Protein AF-0000000070956463 (afdb_homodimer)

Solvent-accessible surface area (backbone atoms only — not comparable to full-atom values): 15868 Å² total; per-residue (Å²): 134,87,81,78,77,80,79,75,77,77,72,73,70,72,73,67,75,65,73,60,93,81,62,58,87,52,63,92,52,80,46,45,74,40,76,35,51,69,53,44,53,49,51,45,60,71,39,40,72,34,42,31,41,33,39,33,35,34,87,75,23,42,66,25,56,68,54,52,54,48,50,36,50,48,44,64,67,42,64,77,38,44,46,34,36,36,30,45,87,47,23,48,70,60,25,58,76,69,64,63,73,50,65,40,26,36,38,32,28,41,61,69,33,83,71,46,78,43,69,53,60,44,68,67,59,48,49,51,54,48,46,66,69,61,71,49,89,120,133,86,81,76,77,79,78,76,75,77,74,75,70,72,72,66,75,63,74,59,94,80,62,59,87,52,64,90,53,80,46,44,74,38,76,34,52,67,52,42,52,48,53,45,59,71,40,41,71,34,42,30,41,34,39,34,34,34,86,75,24,40,65,26,55,68,53,52,53,47,51,36,51,47,42,65,68,42,62,78,38,43,47,35,35,36,29,44,87,48,24,49,70,60,24,58,75,69,63,63,74,50,65,40,25,36,37,33,28,41,62,69,33,83,71,47,79,42,68,54,60,44,68,67,59,47,51,52,54,49,45,66,68,60,73,49,88,119

Radius of gyration: 24.98 Å; Cα contacts (8 Å, |Δi|>4): 407; chains: 2; bounding box: 87×66×44 Å

Structure (mmCIF, N/CA/C/O backbone):
data_AF-0000000070956463-model_v1
#
loop_
_entity.id
_entity.type
_entity.pdbx_description
1 polymer 'Thioredoxin domain-containing protein'
#
loop_
_atom_site.group_PDB
_atom_site.id
_atom_site.type_symbol
_atom_site.label_atom_id
_atom_site.label_alt_id
_atom_site.label_comp_id
_atom_site.label_asym_id
_atom_site.label_entity_id
_atom_site.label_seq_id
_atom_site.pdbx_PDB_ins_code
_atom_site.Cartn_x
_atom_site.Cartn_y
_atom_site.Cartn_z
_atom_site.occupancy
_atom_site.B_iso_or_equiv
_atom_site.auth_seq_id
_atom_site.auth_comp_id
_atom_site.auth_asym_id
_atom_site.auth_atom_id
_atom_site.pdbx_PDB_model_num
ATOM 1 N N . MET A 1 1 ? 60.719 38.781 -21.516 1 38.56 1 MET A N 1
ATOM 2 C CA . MET A 1 1 ? 60 37.562 -21.844 1 38.56 1 MET A CA 1
ATOM 3 C C . MET A 1 1 ? 58.844 37.312 -20.875 1 38.56 1 MET A C 1
ATOM 5 O O . MET A 1 1 ? 59.062 37.219 -19.672 1 38.56 1 MET A O 1
ATOM 9 N N . PRO A 1 2 ? 57.531 37.719 -21.219 1 43.97 2 PRO A N 1
ATOM 10 C CA . PRO A 1 2 ? 56.375 37.906 -20.312 1 43.97 2 PRO A CA 1
ATOM 11 C C . PRO A 1 2 ? 55.844 36.562 -19.766 1 43.97 2 PRO A C 1
ATOM 13 O O . PRO A 1 2 ? 55.844 35.562 -20.484 1 43.97 2 PRO A O 1
ATOM 16 N N . LYS A 1 3 ? 56 36.281 -18.453 1 42.91 3 LYS A N 1
ATOM 17 C CA . LYS A 1 3 ? 55.531 35.25 -17.547 1 42.91 3 LYS A CA 1
ATOM 18 C C . LYS A 1 3 ? 54.031 35.062 -17.641 1 42.91 3 LYS A C 1
ATOM 20 O O . LYS A 1 3 ? 53.281 35.938 -17.188 1 42.91 3 LYS A O 1
ATOM 25 N N . ARG A 1 4 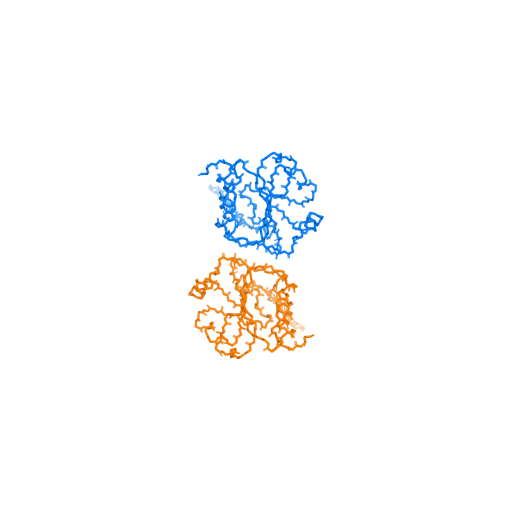? 53.469 34.531 -18.781 1 42.38 4 ARG A N 1
ATOM 26 C CA . ARG A 1 4 ? 52.031 34.312 -18.859 1 42.38 4 ARG A CA 1
ATOM 27 C C . ARG A 1 4 ? 51.594 33.281 -17.812 1 42.38 4 ARG A C 1
ATOM 29 O O . ARG A 1 4 ? 52.125 32.156 -17.781 1 42.38 4 ARG A O 1
ATOM 36 N N . SER A 1 5 ? 51.281 33.75 -16.594 1 40.06 5 SER A N 1
ATOM 37 C CA . SER A 1 5 ? 50.688 32.969 -15.5 1 40.06 5 SER A CA 1
ATOM 38 C C . SER A 1 5 ? 49.469 32.219 -15.953 1 40.06 5 SER A C 1
ATOM 40 O O . SER A 1 5 ? 48.562 32.781 -16.578 1 40.06 5 SER A O 1
ATOM 42 N N . ARG A 1 6 ? 49.562 30.906 -16.391 1 39.75 6 ARG A N 1
ATOM 43 C CA . ARG A 1 6 ? 48.531 29.938 -16.734 1 39.75 6 ARG A CA 1
ATOM 44 C C . ARG A 1 6 ? 47.5 29.812 -15.617 1 39.75 6 ARG A C 1
ATOM 46 O O . ARG A 1 6 ? 47.875 29.453 -14.492 1 39.75 6 ARG A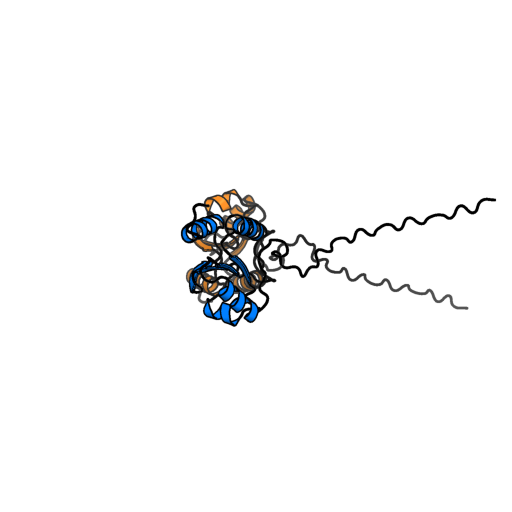 O 1
ATOM 53 N N . HIS A 1 7 ? 46.469 30.688 -15.625 1 35.34 7 HIS A N 1
ATOM 54 C CA . HIS A 1 7 ? 45.312 30.609 -14.727 1 35.34 7 HIS A CA 1
ATOM 55 C C . HIS A 1 7 ? 44.625 29.25 -14.844 1 35.34 7 HIS A C 1
ATOM 57 O O . HIS A 1 7 ? 44.25 28.812 -15.938 1 35.34 7 HIS A O 1
ATOM 63 N N . SER A 1 8 ? 45.062 28.219 -14.117 1 38.59 8 SER A N 1
ATOM 64 C CA . SER A 1 8 ? 44.406 26.938 -13.977 1 38.59 8 SER A CA 1
ATOM 65 C C . SER A 1 8 ? 42.938 27.094 -13.641 1 38.59 8 SER A C 1
ATOM 67 O O . SER A 1 8 ? 42.594 27.828 -12.703 1 38.59 8 SER A O 1
ATOM 69 N N . ARG A 1 9 ? 42.031 27.062 -14.602 1 35.75 9 ARG A N 1
ATOM 70 C CA . ARG A 1 9 ? 40.594 27.016 -14.445 1 35.75 9 ARG A CA 1
ATOM 71 C C . ARG A 1 9 ? 40.188 25.891 -13.5 1 35.75 9 ARG A C 1
ATOM 73 O O . ARG A 1 9 ? 40.5 24.719 -13.734 1 35.75 9 ARG A O 1
ATOM 80 N N . LYS A 1 10 ? 40 26.188 -12.227 1 36.56 10 LYS A N 1
ATOM 81 C CA . LYS A 1 10 ? 39.344 25.312 -11.266 1 36.56 10 LYS A CA 1
ATOM 82 C C . LYS A 1 10 ? 38 24.781 -11.82 1 36.56 10 LYS A C 1
ATOM 84 O O . LYS A 1 10 ? 37.125 25.562 -12.172 1 36.56 10 LYS A O 1
ATOM 89 N N . LYS A 1 11 ? 38 23.656 -12.508 1 32.34 11 LYS A N 1
ATOM 90 C CA . LYS A 1 11 ? 36.75 22.953 -12.828 1 32.34 11 LYS A CA 1
ATOM 91 C C . LYS A 1 11 ? 35.875 22.812 -11.594 1 32.34 11 LYS A C 1
ATOM 93 O O . LYS A 1 11 ? 36.312 22.25 -10.586 1 32.34 11 LYS A O 1
ATOM 98 N N . LYS A 1 12 ? 34.938 23.75 -11.375 1 35.31 12 LYS A N 1
ATOM 99 C CA . LYS A 1 12 ? 33.875 23.516 -10.406 1 35.31 12 LYS A CA 1
ATOM 100 C C . LYS A 1 12 ? 33.344 22.094 -10.508 1 35.31 12 LYS A C 1
ATOM 102 O O . LYS A 1 12 ? 32.906 21.672 -11.57 1 35.31 12 LYS A O 1
ATOM 107 N N . SER A 1 13 ? 33.938 21.219 -9.773 1 31.89 13 SER A N 1
ATOM 108 C CA . SER A 1 13 ? 33.312 19.906 -9.633 1 31.89 13 SER A CA 1
ATOM 109 C C . SER A 1 13 ? 31.812 20.031 -9.438 1 31.89 13 SER A C 1
ATOM 111 O O . SER A 1 13 ? 31.344 20.781 -8.594 1 31.89 13 SER A O 1
ATOM 113 N N . LYS A 1 14 ? 31.094 20 -10.484 1 33.97 14 LYS A N 1
ATOM 114 C CA . LYS A 1 14 ? 29.656 19.812 -10.297 1 33.97 14 LYS A CA 1
ATOM 115 C C . LYS A 1 14 ? 29.375 18.828 -9.156 1 33.97 14 LYS A C 1
ATOM 117 O O . LYS A 1 14 ? 29.797 17.672 -9.203 1 33.97 14 LYS A O 1
ATOM 122 N N . LYS A 1 15 ? 29.281 19.359 -7.836 1 35.09 15 LYS A N 1
ATOM 123 C CA . LYS A 1 15 ? 28.672 18.5 -6.824 1 35.09 15 LYS A CA 1
ATOM 124 C C . LYS A 1 15 ? 27.547 17.641 -7.426 1 35.09 15 LYS A C 1
ATOM 126 O O . LYS A 1 15 ? 26.547 18.172 -7.906 1 35.09 15 LYS A O 1
ATOM 131 N N . VAL A 1 16 ? 27.812 16.688 -8.133 1 33.09 16 VAL A N 1
ATOM 132 C CA . VAL A 1 16 ? 26.75 15.711 -8.328 1 33.09 16 VAL A CA 1
ATOM 133 C C . VAL A 1 16 ? 25.859 15.664 -7.086 1 33.09 16 VAL A C 1
ATOM 135 O O . VAL A 1 16 ? 26.344 15.477 -5.969 1 33.09 16 VAL A O 1
ATOM 138 N N . LYS A 1 17 ? 24.875 16.5 -7.051 1 34.69 17 LYS A N 1
ATOM 139 C CA . LYS A 1 17 ? 23.859 16.234 -6.027 1 34.69 17 LYS A CA 1
ATOM 140 C C . LYS A 1 17 ? 23.766 14.75 -5.719 1 34.69 17 LYS A C 1
ATOM 142 O O . LYS A 1 17 ? 23.312 13.969 -6.551 1 34.69 17 LYS A O 1
ATOM 147 N N . LEU A 1 18 ? 24.766 14.086 -5.324 1 33.5 18 LEU A N 1
ATOM 148 C CA . LEU A 1 18 ? 24.5 12.805 -4.684 1 33.5 18 LEU A CA 1
ATOM 149 C C . LEU A 1 18 ? 23.188 12.852 -3.914 1 33.5 18 LEU A C 1
ATOM 151 O O . LEU A 1 18 ? 23.031 13.641 -2.98 1 33.5 18 LEU A O 1
ATOM 155 N N . TRP A 1 19 ? 22.047 12.906 -4.586 1 38.22 19 TRP A N 1
ATOM 156 C CA . TRP A 1 19 ? 20.875 12.5 -3.832 1 38.22 19 TRP A CA 1
ATOM 157 C C . TRP A 1 19 ? 21.25 11.562 -2.691 1 38.22 19 TRP A C 1
ATOM 159 O O . TRP A 1 19 ? 21.812 10.492 -2.924 1 38.22 19 TRP A O 1
ATOM 169 N N . SER A 1 20 ? 21.891 11.859 -1.68 1 37.47 20 SER A N 1
ATOM 170 C CA . SER A 1 20 ? 22.25 11.047 -0.525 1 37.47 20 SER A CA 1
ATOM 171 C C . SER A 1 20 ? 21.234 9.93 -0.306 1 37.47 20 SER A C 1
ATOM 173 O O . SER A 1 20 ? 20.031 10.125 -0.49 1 37.47 20 SER A O 1
ATOM 175 N N . ASP A 1 21 ? 21.391 8.68 -0.664 1 47.09 21 ASP A N 1
ATOM 176 C CA . ASP A 1 21 ? 20.719 7.418 -0.356 1 47.09 21 ASP A CA 1
ATOM 177 C C . ASP A 1 21 ? 19.703 7.598 0.76 1 47.09 21 ASP A C 1
ATOM 179 O O . ASP A 1 21 ? 18.734 6.844 0.847 1 47.09 21 ASP A O 1
ATOM 183 N N . ASN A 1 22 ? 19.906 8.594 1.805 1 54.88 22 ASN A N 1
ATOM 184 C CA . ASN A 1 22 ? 19.297 8.82 3.111 1 54.88 22 ASN A CA 1
ATOM 185 C C . ASN A 1 22 ? 18.062 9.711 3.01 1 54.88 22 ASN A C 1
ATOM 187 O O . ASN A 1 22 ? 17.5 10.109 4.027 1 54.88 22 ASN A O 1
ATOM 191 N N . GLU A 1 23 ? 17.75 10.172 1.893 1 71.75 23 GLU A N 1
ATOM 192 C CA . GLU A 1 23 ? 16.75 11.234 2.004 1 71.75 23 GLU A CA 1
ATOM 193 C C . GLU A 1 23 ? 15.336 10.68 1.91 1 71.75 23 GLU A C 1
ATOM 195 O O . GLU A 1 23 ? 15.086 9.727 1.177 1 71.75 23 GLU A O 1
ATOM 200 N N . ASP A 1 24 ? 14.562 11.07 2.779 1 84.69 24 ASP A N 1
ATOM 201 C CA . ASP A 1 24 ? 13.133 10.797 2.771 1 84.69 24 ASP A CA 1
ATOM 202 C C . ASP A 1 24 ? 12.469 11.391 1.53 1 84.69 24 ASP A C 1
ATOM 204 O O . ASP A 1 24 ? 12.742 12.531 1.154 1 84.69 24 ASP A O 1
ATOM 208 N N . PRO A 1 25 ? 11.75 10.602 0.761 1 86.5 25 PRO A N 1
ATOM 209 C CA . PRO A 1 25 ? 11.117 11.078 -0.468 1 86.5 25 PRO A CA 1
ATOM 210 C C . PRO A 1 25 ? 10.258 12.328 -0.244 1 86.5 25 PRO A C 1
ATOM 212 O O . PRO A 1 25 ? 9.93 13.031 -1.198 1 86.5 25 PRO A O 1
ATOM 215 N N . PHE A 1 26 ? 9.922 12.57 0.904 1 92.56 26 PHE A N 1
ATOM 216 C CA . PHE A 1 26 ? 9.047 13.703 1.195 1 92.56 26 PHE A CA 1
ATOM 217 C C . PHE A 1 26 ? 9.859 14.961 1.482 1 92.56 26 PHE A C 1
ATOM 219 O O . PHE A 1 26 ? 9.305 16.047 1.634 1 92.56 26 PHE A O 1
ATOM 226 N N . GLU A 1 27 ? 11.094 14.734 1.54 1 88.94 27 GLU A N 1
ATOM 227 C CA . GLU A 1 27 ? 11.93 15.906 1.761 1 88.94 27 GLU A CA 1
ATOM 228 C C . GLU A 1 27 ? 11.781 16.922 0.624 1 88.94 27 GLU A C 1
ATOM 230 O O . GLU A 1 27 ? 11.805 16.547 -0.551 1 88.94 27 GLU A O 1
ATOM 235 N N . GLY A 1 28 ? 11.648 18.109 0.931 1 87.12 28 GLY A N 1
ATOM 236 C CA . GLY A 1 28 ? 11.539 19.156 -0.074 1 87.12 28 GLY A CA 1
ATOM 237 C C . GLY A 1 28 ? 10.125 19.344 -0.583 1 87.12 28 GLY A C 1
ATOM 238 O O . GLY A 1 28 ? 9.898 20.156 -1.492 1 87.12 28 GLY A O 1
ATOM 239 N N . THR A 1 29 ? 9.148 18.625 -0.133 1 89.12 29 THR A N 1
ATOM 240 C CA . THR A 1 29 ? 7.781 18.703 -0.629 1 89.12 29 THR A CA 1
ATOM 241 C C . THR A 1 29 ? 6.965 19.703 0.175 1 89.12 29 THR A C 1
ATOM 243 O O . THR A 1 29 ? 5.859 20.078 -0.219 1 89.12 29 THR A O 1
ATOM 246 N N . GLY A 1 30 ? 7.418 20.219 1.264 1 89.94 30 GLY A N 1
ATOM 247 C CA . GLY A 1 30 ? 6.656 21.078 2.16 1 89.94 30 GLY A CA 1
ATOM 248 C C . GLY A 1 30 ? 5.898 20.297 3.225 1 89.94 30 GLY A C 1
ATOM 249 O O . GLY A 1 30 ? 5.336 20.891 4.145 1 89.94 30 GLY A O 1
ATOM 250 N N . VAL A 1 31 ? 5.898 19.047 3.084 1 95.31 31 VAL A N 1
ATOM 251 C CA . VAL A 1 31 ? 5.285 18.172 4.078 1 95.31 31 VAL A CA 1
ATOM 252 C C . VAL A 1 31 ? 6.23 18 5.266 1 95.31 31 VAL A C 1
ATOM 254 O O . VAL A 1 31 ? 7.422 17.75 5.086 1 95.31 31 VAL A O 1
ATOM 257 N N . VAL A 1 32 ? 5.703 18.188 6.426 1 95.69 32 VAL A N 1
ATOM 258 C CA . VAL A 1 32 ? 6.527 18.078 7.621 1 95.69 32 VAL A CA 1
ATOM 259 C C . VAL A 1 32 ? 6.855 16.609 7.883 1 95.69 32 VAL A C 1
ATOM 261 O O . VAL A 1 32 ? 5.957 15.766 7.926 1 95.69 32 VAL A O 1
ATOM 264 N N . ILE A 1 33 ? 8.125 16.328 8.039 1 95.38 33 ILE A N 1
ATOM 265 C CA . ILE A 1 33 ? 8.555 14.953 8.305 1 95.38 33 ILE A CA 1
ATOM 266 C C . ILE A 1 33 ? 8.797 14.773 9.797 1 95.38 33 ILE A C 1
ATOM 268 O O . ILE A 1 33 ? 9.688 15.406 10.375 1 95.38 33 ILE A O 1
ATOM 272 N N . VAL A 1 34 ? 7.973 13.922 10.383 1 96.12 34 VAL A N 1
ATOM 273 C CA . VAL A 1 34 ? 8.078 13.609 11.805 1 96.12 34 VAL A CA 1
ATOM 274 C C . VAL A 1 34 ? 9.102 12.492 12.008 1 96.12 34 VAL A C 1
ATOM 276 O O . VAL A 1 34 ? 9.07 11.469 11.32 1 96.12 34 VAL A O 1
ATOM 279 N N . ARG A 1 35 ? 9.906 12.672 13.008 1 90.38 35 ARG A N 1
ATOM 280 C CA . ARG A 1 35 ? 11.039 11.758 13.148 1 90.38 35 ARG A CA 1
ATOM 281 C C . ARG A 1 35 ? 10.938 10.953 14.438 1 90.38 35 ARG A C 1
ATOM 283 O O . ARG A 1 35 ? 11.711 10.016 14.656 1 90.38 35 ARG A O 1
ATOM 290 N N . ASN A 1 36 ? 10.094 11.336 15.352 1 95.12 36 ASN A N 1
ATOM 291 C CA . ASN A 1 36 ? 9.875 10.609 16.594 1 95.12 36 ASN A CA 1
ATOM 292 C C . ASN A 1 36 ? 8.5 10.898 17.188 1 95.12 36 ASN A C 1
ATOM 294 O O . ASN A 1 36 ? 7.777 11.766 16.688 1 95.12 36 ASN A O 1
ATOM 298 N N . GLU A 1 37 ? 8.211 10.258 18.234 1 96.81 37 GLU A N 1
ATOM 299 C CA . GLU A 1 37 ? 6.883 10.328 18.828 1 96.81 37 GLU A CA 1
ATOM 300 C C . GLU A 1 37 ? 6.637 11.695 19.469 1 96.81 37 GLU A C 1
ATOM 302 O O . GLU A 1 37 ? 5.516 12.203 19.453 1 96.81 37 GLU A O 1
ATOM 307 N N . LYS A 1 38 ? 7.645 12.211 20.062 1 97 38 LYS A N 1
ATOM 308 C CA . LYS A 1 38 ? 7.504 13.531 20.672 1 97 38 LYS A CA 1
ATOM 309 C C . LYS A 1 38 ? 7.113 14.578 19.625 1 97 38 LYS A C 1
ATOM 311 O O . LYS A 1 38 ? 6.215 15.391 19.875 1 97 38 LYS A O 1
ATOM 316 N N . GLN A 1 39 ? 7.789 14.547 18.531 1 97.56 39 GLN A N 1
ATOM 317 C CA . GLN A 1 39 ? 7.465 15.453 17.438 1 97.56 39 GLN A CA 1
ATOM 318 C C . GLN A 1 39 ? 6.047 15.211 16.922 1 97.56 39 GLN A C 1
ATOM 320 O O . GLN A 1 39 ? 5.336 16.156 16.578 1 97.56 39 GLN A O 1
ATOM 325 N N . PHE A 1 40 ? 5.668 13.992 16.906 1 97.75 40 PHE A N 1
ATOM 326 C CA . PHE A 1 40 ? 4.324 13.641 16.453 1 97.75 40 PHE A CA 1
ATOM 327 C C . PHE A 1 40 ? 3.27 14.289 17.359 1 97.75 40 PHE A C 1
ATOM 329 O O . PHE A 1 40 ? 2.334 14.922 16.859 1 97.75 40 PHE A O 1
ATOM 336 N N . ALA A 1 41 ? 3.473 14.102 18.609 1 96.75 41 ALA A N 1
ATOM 337 C CA . ALA A 1 41 ? 2.547 14.672 19.578 1 96.75 41 ALA A CA 1
ATOM 338 C C . ALA A 1 41 ? 2.479 16.188 19.438 1 96.75 41 ALA A C 1
ATOM 340 O O . ALA A 1 41 ? 1.398 16.781 19.531 1 96.75 41 ALA A O 1
ATOM 341 N N . LYS A 1 42 ? 3.561 16.75 19.234 1 97.38 42 LYS A N 1
ATOM 342 C CA . LYS A 1 42 ? 3.619 18.203 19.047 1 97.38 42 LYS A CA 1
ATOM 343 C C . LYS A 1 42 ? 2.811 18.641 17.828 1 97.38 42 LYS A C 1
ATOM 345 O O . LYS A 1 42 ? 2.068 19.625 17.891 1 97.38 42 LYS A O 1
ATOM 350 N N . GLU A 1 43 ? 2.998 17.859 16.703 1 96.94 43 GLU A N 1
ATOM 351 C CA . GLU A 1 43 ? 2.277 18.203 15.484 1 96.94 43 GLU A CA 1
ATOM 352 C C . GLU A 1 43 ? 0.77 18.062 15.68 1 96.94 43 GLU A C 1
ATOM 354 O O . GLU A 1 43 ? 0.001 18.875 15.156 1 96.94 43 GLU A O 1
ATOM 359 N N . ILE A 1 44 ? 0.343 17.078 16.375 1 96.56 44 ILE A N 1
ATOM 360 C CA . ILE A 1 44 ? -1.076 16.906 16.672 1 96.56 44 ILE A CA 1
ATOM 361 C C . ILE A 1 44 ? -1.593 18.094 17.469 1 96.56 44 ILE A C 1
ATOM 363 O O . ILE A 1 44 ? -2.646 18.656 17.156 1 96.56 44 ILE A O 1
ATOM 367 N N . PHE A 1 45 ? -0.86 18.469 18.469 1 96.31 45 PHE A N 1
ATOM 368 C CA . PHE A 1 45 ? -1.237 19.578 19.328 1 96.31 45 PHE A CA 1
ATOM 369 C C . PHE A 1 45 ? -1.302 20.875 18.547 1 96.31 45 PHE A C 1
ATOM 371 O O . PHE A 1 45 ? -2.264 21.641 18.672 1 96.31 45 PHE A O 1
ATOM 378 N N . GLU A 1 46 ? -0.307 21.094 17.703 1 96 46 GLU A N 1
ATOM 379 C CA . GLU A 1 46 ? -0.204 22.344 16.953 1 96 46 GLU A CA 1
ATOM 380 C C . GLU A 1 46 ? -1.3 22.438 15.891 1 96 46 GLU A C 1
ATOM 382 O O . GLU A 1 46 ? -1.68 23.531 15.484 1 96 46 GLU A O 1
ATOM 387 N N . ALA A 1 47 ? -1.798 21.297 15.492 1 94.75 47 ALA A N 1
ATOM 388 C CA . ALA A 1 47 ? -2.871 21.297 14.5 1 94.75 47 ALA A CA 1
ATOM 389 C C . ALA A 1 47 ? -4.156 21.875 15.078 1 94.75 47 ALA A C 1
ATOM 391 O O . ALA A 1 47 ? -4.98 22.422 14.352 1 94.75 47 ALA A O 1
ATOM 392 N N . GLY A 1 48 ? -4.375 21.734 16.406 1 93.56 48 GLY A N 1
ATOM 393 C CA . GLY A 1 48 ? -5.566 22.297 17.031 1 93.56 48 GLY A CA 1
ATOM 394 C C . GLY A 1 48 ? -6.855 21.766 16.438 1 93.56 48 GLY A C 1
ATOM 395 O O . GLY A 1 48 ? -7.094 20.562 16.422 1 93.56 48 GLY A O 1
ATOM 396 N N . GLU A 1 49 ? -7.617 22.75 15.789 1 93.06 49 GLU A N 1
ATOM 397 C CA . GLU A 1 49 ? -8.906 22.391 15.219 1 93.06 49 GLU A CA 1
ATOM 398 C C . GLU A 1 49 ? -8.789 22.078 13.727 1 93.06 49 GLU A C 1
ATOM 400 O O . GLU A 1 49 ? -9.734 21.594 13.109 1 93.06 49 GLU A O 1
ATOM 405 N N . LYS A 1 50 ? -7.652 22.297 13.195 1 94.06 50 LYS A N 1
ATOM 406 C CA . LYS A 1 50 ? -7.441 22.125 11.766 1 94.06 50 LYS A CA 1
ATOM 407 C C . LYS A 1 50 ? -7.395 20.641 11.391 1 94.06 50 LYS A C 1
ATOM 409 O O . LYS A 1 50 ? -7.062 19.797 12.227 1 94.06 50 LYS A O 1
ATOM 414 N N . LEU A 1 51 ? -7.73 20.406 10.164 1 96.62 51 LEU A N 1
ATOM 415 C CA . LEU A 1 51 ? -7.562 19.062 9.617 1 96.62 51 LEU A CA 1
ATOM 416 C C . LEU A 1 51 ? -6.082 18.703 9.492 1 96.62 51 LEU A C 1
ATOM 418 O O . LEU A 1 51 ? -5.289 19.5 8.992 1 96.62 51 LEU A O 1
ATOM 422 N N . LEU A 1 52 ? -5.738 17.625 10.055 1 97.44 52 LEU A N 1
ATOM 423 C CA . LEU A 1 52 ? -4.375 17.109 9.961 1 97.44 52 LEU A CA 1
ATOM 424 C C . LEU A 1 52 ? -4.348 15.789 9.211 1 97.44 52 LEU A C 1
ATOM 426 O O . LEU A 1 52 ? -5.051 14.836 9.578 1 97.44 52 LEU A O 1
ATOM 430 N N . VAL A 1 53 ? -3.6 15.766 8.133 1 98 53 VAL A N 1
ATOM 431 C CA . VAL A 1 53 ? -3.457 14.562 7.316 1 98 53 VAL A CA 1
ATOM 432 C C . VAL A 1 53 ? -2.064 13.969 7.512 1 98 53 VAL A C 1
ATOM 434 O O . VAL A 1 53 ? -1.059 14.602 7.188 1 98 53 VAL A O 1
ATOM 437 N N . VAL A 1 54 ? -2.055 12.75 8 1 98.12 54 VAL A N 1
ATOM 438 C CA . VAL A 1 54 ? -0.797 12.07 8.289 1 98.12 54 VAL A CA 1
ATOM 439 C C . VAL A 1 54 ? -0.626 10.883 7.348 1 98.12 54 VAL A C 1
ATOM 441 O O . VAL A 1 54 ? -1.525 10.047 7.223 1 98.12 54 VAL A O 1
ATOM 444 N N . VAL A 1 55 ? 0.522 10.844 6.723 1 97 55 VAL A N 1
ATOM 445 C CA . VAL A 1 55 ? 0.861 9.648 5.961 1 97 55 VAL A CA 1
ATOM 446 C C . VAL A 1 55 ? 1.927 8.852 6.707 1 97 55 VAL A C 1
ATOM 448 O O . VAL A 1 55 ? 2.996 9.375 7.027 1 97 55 VAL A O 1
ATOM 451 N N . PHE A 1 56 ? 1.578 7.641 7.066 1 95.56 56 PHE A N 1
ATOM 452 C CA . PHE A 1 56 ? 2.547 6.703 7.621 1 95.56 56 PHE A CA 1
ATOM 453 C C . PHE A 1 56 ? 3.248 5.926 6.516 1 95.56 56 PHE A C 1
ATOM 455 O O . PHE A 1 56 ? 2.604 5.203 5.754 1 95.56 56 PHE A O 1
ATOM 462 N N . SER A 1 57 ? 4.508 6.094 6.461 1 92 57 SER A N 1
ATOM 463 C CA . SER A 1 57 ? 5.336 5.441 5.457 1 92 57 SER A CA 1
ATOM 464 C C . SER A 1 57 ? 6.719 5.113 6.012 1 92 57 SER A C 1
ATOM 466 O O . SER A 1 57 ? 7.328 5.93 6.703 1 92 57 SER A O 1
ATOM 468 N N . ALA A 1 58 ? 7.117 3.91 5.691 1 84.56 58 ALA A N 1
ATOM 469 C CA . ALA A 1 58 ? 8.414 3.473 6.188 1 84.56 58 ALA A CA 1
ATOM 470 C C . ALA A 1 58 ? 9.531 3.836 5.207 1 84.56 58 ALA A C 1
ATOM 472 O O . ALA A 1 58 ? 9.305 3.891 3.994 1 84.56 58 ALA A O 1
ATOM 473 N N . LYS A 1 59 ? 10.641 3.99 5.777 1 77.62 59 LYS A N 1
ATOM 474 C CA . LYS A 1 59 ? 11.805 4.309 4.953 1 77.62 59 LYS A CA 1
ATOM 475 C C . LYS A 1 59 ? 12.133 3.164 3.998 1 77.62 59 LYS A C 1
ATOM 477 O O . LYS A 1 59 ? 12.477 3.396 2.84 1 77.62 59 LYS A O 1
ATOM 482 N N . TRP A 1 60 ? 12.07 1.951 4.461 1 70.81 60 TRP A N 1
ATOM 483 C CA . TRP A 1 60 ? 12.461 0.787 3.672 1 70.81 60 TRP A CA 1
ATOM 484 C C . TRP A 1 60 ? 11.281 0.248 2.873 1 70.81 60 TRP A C 1
ATOM 486 O O . TRP A 1 60 ? 11.367 -0.826 2.273 1 70.81 60 TRP A O 1
ATOM 496 N N . GLY A 1 61 ? 10.203 0.872 2.91 1 75.75 61 GLY A N 1
ATOM 497 C CA . GLY A 1 61 ? 9.016 0.626 2.102 1 75.75 61 GLY A CA 1
ATOM 498 C C . GLY A 1 61 ? 8.297 1.898 1.702 1 75.75 61 GLY A C 1
ATOM 499 O O . GLY A 1 61 ? 7.215 2.191 2.219 1 75.75 61 GLY A O 1
ATOM 500 N N . PRO A 1 62 ? 8.953 2.68 1.102 1 76.56 62 PRO A N 1
ATOM 501 C CA . PRO A 1 62 ? 8.391 3.99 0.765 1 76.56 62 PRO A CA 1
ATOM 502 C C . PRO A 1 62 ? 7.254 3.902 -0.246 1 76.56 62 PRO A C 1
ATOM 504 O O . PRO A 1 62 ? 7.16 2.924 -0.992 1 76.56 62 PRO A O 1
ATOM 507 N N . PRO A 1 63 ? 6.387 4.914 -0.08 1 83.12 63 PRO A N 1
ATOM 508 C CA . PRO A 1 63 ? 5.336 4.941 -1.101 1 83.12 63 PRO A CA 1
ATOM 509 C C . PRO A 1 63 ? 5.875 5.258 -2.494 1 83.12 63 PRO A C 1
ATOM 511 O O . PRO A 1 63 ? 6.992 5.762 -2.627 1 83.12 63 PRO A O 1
ATOM 514 N N . SER A 1 64 ? 5.125 4.953 -3.459 1 83 64 SER A N 1
ATOM 515 C CA . SER A 1 64 ? 5.523 5.246 -4.832 1 83 64 SER A CA 1
ATOM 516 C C . SER A 1 64 ? 5.723 6.742 -5.043 1 83 64 SER A C 1
ATOM 518 O O . SER A 1 64 ? 5.148 7.559 -4.32 1 83 64 SER A O 1
ATOM 520 N N . SER A 1 65 ? 6.441 7.105 -5.98 1 83.12 65 SER A N 1
ATOM 521 C CA . SER A 1 65 ? 6.695 8.508 -6.316 1 83.12 65 SER A CA 1
ATOM 522 C C . SER A 1 65 ? 5.402 9.227 -6.68 1 83.12 65 SER A C 1
ATOM 524 O O . SER A 1 65 ? 5.258 10.422 -6.41 1 83.12 65 SER A O 1
ATOM 526 N N . LYS A 1 66 ? 4.5 8.484 -7.277 1 84.31 66 LYS A N 1
ATOM 527 C CA . LYS A 1 66 ? 3.211 9.07 -7.637 1 84.31 66 LYS A CA 1
ATOM 528 C C . LYS A 1 66 ? 2.441 9.508 -6.391 1 84.31 66 LYS A C 1
ATOM 530 O O . LYS A 1 66 ? 1.812 10.57 -6.387 1 84.31 66 LYS A O 1
ATOM 535 N N . VAL A 1 67 ? 2.543 8.742 -5.43 1 89 67 VAL A N 1
ATOM 536 C CA . VAL A 1 67 ? 1.849 9.039 -4.18 1 89 67 VAL A CA 1
ATOM 537 C C . VAL A 1 67 ? 2.477 10.258 -3.52 1 89 67 VAL A C 1
ATOM 539 O O . VAL A 1 67 ? 1.769 11.164 -3.066 1 89 67 VAL A O 1
ATOM 542 N N . VAL A 1 68 ? 3.771 10.289 -3.516 1 90.94 68 VAL A N 1
ATOM 543 C CA . VAL A 1 68 ? 4.496 11.406 -2.916 1 90.94 68 VAL A CA 1
ATOM 544 C C . VAL A 1 68 ? 4.145 12.695 -3.645 1 90.94 68 VAL A C 1
ATOM 546 O O . VAL A 1 68 ? 3.842 13.711 -3.012 1 90.94 68 VAL A O 1
ATOM 549 N N . ALA A 1 69 ? 4.195 12.68 -4.898 1 92.25 69 ALA A N 1
ATOM 550 C CA . ALA A 1 69 ? 3.896 13.852 -5.711 1 92.25 69 ALA A CA 1
ATOM 551 C C . ALA A 1 69 ? 2.467 14.336 -5.477 1 92.25 69 ALA A C 1
ATOM 553 O O . ALA A 1 69 ? 2.227 15.539 -5.328 1 92.25 69 ALA A O 1
ATOM 554 N N . ARG A 1 70 ? 1.625 13.398 -5.453 1 93.44 70 ARG A N 1
ATOM 555 C CA . ARG A 1 70 ? 0.229 13.773 -5.258 1 93.44 70 ARG A CA 1
ATOM 556 C C . ARG A 1 70 ? 0.001 14.328 -3.854 1 93.44 70 ARG A C 1
ATOM 558 O O . ARG A 1 70 ? -0.79 15.25 -3.666 1 93.44 70 ARG A O 1
ATOM 565 N N . PHE A 1 71 ? 0.626 13.766 -2.914 1 95.62 71 PHE A N 1
ATOM 566 C CA . PHE A 1 71 ? 0.508 14.25 -1.544 1 95.62 71 PHE A CA 1
ATOM 567 C C . PHE A 1 71 ? 0.993 15.688 -1.438 1 95.62 71 PHE A C 1
ATOM 569 O O . PHE A 1 71 ? 0.389 16.5 -0.736 1 95.62 71 PHE A O 1
ATOM 576 N N . LYS A 1 72 ? 2.049 15.938 -2.154 1 95.69 72 LYS A N 1
ATOM 577 C CA . LYS A 1 72 ? 2.539 17.312 -2.232 1 95.69 72 LYS A CA 1
ATOM 578 C C . LYS A 1 72 ? 1.481 18.234 -2.824 1 95.69 72 LYS A C 1
ATOM 580 O O . LYS A 1 72 ? 1.198 19.297 -2.266 1 95.69 72 LYS A O 1
ATOM 585 N N . VAL A 1 73 ? 0.902 17.844 -3.844 1 96.38 73 VAL A N 1
ATOM 586 C CA . VAL A 1 73 ? -0.111 18.641 -4.523 1 96.38 73 VAL A CA 1
ATOM 587 C C . VAL A 1 73 ? -1.299 18.875 -3.59 1 96.38 73 VAL A C 1
ATOM 589 O O . VAL A 1 73 ? -1.803 20 -3.482 1 96.38 73 VAL A O 1
ATOM 592 N N . LEU A 1 74 ? -1.72 17.844 -2.91 1 96.38 74 LEU A N 1
ATOM 593 C CA . LEU A 1 74 ? -2.846 17.953 -1.989 1 96.38 74 LEU A CA 1
ATOM 594 C C . LEU A 1 74 ? -2.527 18.938 -0.857 1 96.38 74 LEU A C 1
ATOM 596 O O . LEU A 1 74 ? -3.387 19.719 -0.446 1 96.38 74 LEU A O 1
ATOM 600 N N . SER A 1 75 ? -1.33 18.875 -0.375 1 96.12 75 SER A N 1
ATOM 601 C CA . SER A 1 75 ? -0.928 19.75 0.71 1 96.12 75 SER A CA 1
ATOM 602 C C . SER A 1 75 ? -0.985 21.219 0.277 1 96.12 75 SER A C 1
ATOM 604 O O . SER A 1 75 ? -1.24 22.109 1.095 1 96.12 75 SER A O 1
ATOM 606 N N . GLN A 1 76 ? -0.74 21.484 -0.96 1 95.12 76 GLN A N 1
ATOM 607 C CA . GLN A 1 76 ? -0.785 22.828 -1.495 1 95.12 76 GLN A CA 1
ATOM 608 C C . GLN A 1 76 ? -2.221 23.266 -1.776 1 95.12 76 GLN A C 1
ATOM 610 O O . GLN A 1 76 ? -2.574 24.438 -1.58 1 95.12 76 GLN A O 1
ATOM 615 N N . MET A 1 77 ? -2.986 22.328 -2.205 1 94.25 77 MET A N 1
ATOM 616 C CA . MET A 1 77 ? -4.383 22.609 -2.527 1 94.25 77 MET A CA 1
ATOM 617 C C . MET A 1 77 ? -5.184 22.891 -1.263 1 94.25 77 MET A C 1
ATOM 619 O O . MET A 1 77 ? -6.047 23.781 -1.26 1 94.25 77 MET A O 1
ATOM 623 N N . PHE A 1 78 ? -4.898 22.078 -0.241 1 95.56 78 PHE A N 1
ATOM 624 C CA . PHE A 1 78 ? -5.59 22.234 1.033 1 95.56 78 PHE A CA 1
ATOM 625 C C . PHE A 1 78 ? -4.688 22.906 2.059 1 95.56 78 PHE A C 1
ATOM 627 O O . PHE A 1 78 ? -4.355 22.312 3.088 1 95.56 78 PHE A O 1
ATOM 634 N N . HIS A 1 79 ? -4.465 24.172 1.879 1 91.94 79 HIS A N 1
ATOM 635 C CA . HIS A 1 79 ? -3.41 24.906 2.576 1 91.94 79 HIS A CA 1
ATOM 636 C C . HIS A 1 79 ? -3.777 25.141 4.035 1 91.94 79 HIS A C 1
ATOM 638 O O . HIS A 1 79 ? -2.902 25.406 4.863 1 91.94 79 HIS A O 1
ATOM 644 N N . LYS A 1 80 ? -5.004 25.031 4.367 1 93.06 80 LYS A N 1
ATOM 645 C CA . LYS A 1 80 ? -5.414 25.234 5.754 1 93.06 80 LYS A CA 1
ATOM 646 C C . LYS A 1 80 ? -5.266 23.953 6.57 1 93.06 80 LYS A C 1
ATOM 648 O O . LYS A 1 80 ? -5.297 23.984 7.801 1 93.06 80 LYS A O 1
ATOM 653 N N . ALA A 1 81 ? -5.168 22.922 5.867 1 95.44 81 ALA A N 1
ATOM 654 C CA . ALA A 1 81 ? -4.914 21.656 6.535 1 95.44 81 ALA A CA 1
ATOM 655 C C . ALA A 1 81 ? -3.416 21.422 6.73 1 95.44 81 ALA A C 1
ATOM 657 O O . ALA A 1 81 ? -2.594 22.062 6.07 1 95.44 81 ALA A O 1
ATOM 658 N N . ARG A 1 82 ? -3.096 20.641 7.625 1 96.25 82 ARG A N 1
ATOM 659 C CA . ARG A 1 82 ? -1.701 20.281 7.863 1 96.25 82 ARG A CA 1
ATOM 660 C C . ARG A 1 82 ? -1.398 18.875 7.352 1 96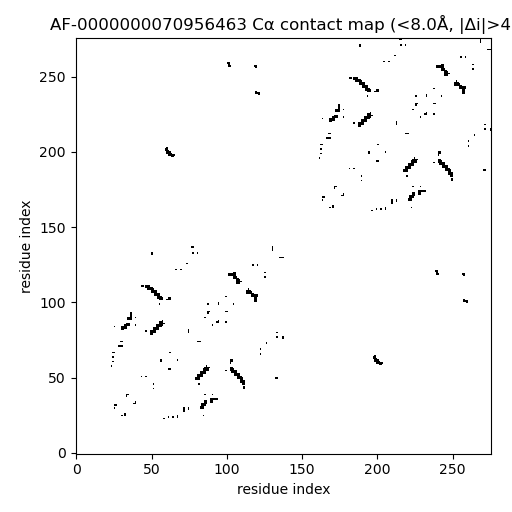.25 82 ARG A C 1
ATOM 662 O O . ARG A 1 82 ? -2.201 17.953 7.535 1 96.25 82 ARG A O 1
ATOM 669 N N . PHE A 1 83 ? -0.274 18.812 6.691 1 97.75 83 PHE A N 1
ATOM 670 C CA . PHE A 1 83 ? 0.175 17.531 6.133 1 97.75 83 PHE A CA 1
ATOM 671 C C . PHE A 1 83 ? 1.514 17.125 6.734 1 97.75 83 PHE A C 1
ATOM 673 O O . PHE A 1 83 ? 2.48 17.891 6.691 1 97.75 83 PHE A O 1
ATOM 680 N N . ILE A 1 84 ? 1.553 15.883 7.273 1 97.94 84 ILE A N 1
ATOM 681 C CA . ILE A 1 84 ? 2.811 15.43 7.859 1 97.94 84 ILE A CA 1
ATOM 682 C C . ILE A 1 84 ? 3.076 13.977 7.457 1 97.94 84 ILE A C 1
ATOM 684 O O . ILE A 1 84 ? 2.15 13.258 7.086 1 97.94 84 ILE A O 1
ATOM 688 N N . LYS A 1 85 ? 4.297 13.633 7.461 1 97 85 LYS A N 1
ATOM 689 C CA . LYS A 1 85 ? 4.758 12.266 7.227 1 97 85 LYS A CA 1
ATOM 690 C C . LYS A 1 85 ? 5.402 11.68 8.477 1 97 85 LYS A C 1
ATOM 692 O O . LYS A 1 85 ? 6.227 12.336 9.125 1 97 85 LYS A O 1
ATOM 697 N N . ALA A 1 86 ? 4.996 10.461 8.828 1 96.81 86 ALA A N 1
ATOM 698 C CA . ALA A 1 86 ? 5.586 9.766 9.969 1 96.81 86 ALA A CA 1
ATOM 699 C C . ALA A 1 86 ? 6.047 8.367 9.586 1 96.81 86 ALA A C 1
ATOM 701 O O . ALA A 1 86 ? 5.445 7.719 8.727 1 96.81 86 ALA A O 1
ATOM 702 N N . ASP A 1 87 ? 7.117 7.922 10.195 1 94 87 ASP A N 1
ATOM 703 C CA . ASP A 1 87 ? 7.617 6.555 10.094 1 94 87 ASP A CA 1
ATOM 704 C C . ASP A 1 87 ? 7.121 5.695 11.258 1 94 87 ASP A C 1
ATOM 706 O O . ASP A 1 87 ? 7.426 5.98 12.414 1 94 87 ASP A O 1
ATOM 710 N N . PRO A 1 88 ? 6.375 4.641 10.852 1 93.44 88 PRO A N 1
ATOM 711 C CA . PRO A 1 88 ? 5.832 3.814 11.938 1 93.44 88 PRO A CA 1
ATOM 712 C C . PRO A 1 88 ? 6.922 3.205 12.812 1 93.44 88 PRO A C 1
ATOM 714 O O . PRO A 1 88 ? 6.695 2.959 14 1 93.44 88 PRO A O 1
ATOM 717 N N . ASP A 1 89 ? 8.102 2.977 12.312 1 90.81 89 ASP A N 1
ATOM 718 C CA . ASP A 1 89 ? 9.211 2.406 13.07 1 90.81 89 ASP A CA 1
ATOM 719 C C . ASP A 1 89 ? 9.75 3.41 14.086 1 90.81 89 ASP A C 1
ATOM 721 O O . ASP A 1 89 ? 10.344 3.023 15.094 1 90.81 89 ASP A O 1
ATOM 725 N N . LYS A 1 90 ? 9.594 4.684 13.805 1 94.19 90 LYS A N 1
ATOM 726 C CA . LYS A 1 90 ? 10.07 5.746 14.68 1 94.19 90 LYS A CA 1
ATOM 727 C C . LYS A 1 90 ? 8.969 6.23 15.609 1 94.19 90 LYS A C 1
ATOM 729 O O . LYS A 1 90 ? 9.227 6.988 16.547 1 94.19 90 LYS A O 1
ATOM 734 N N . CYS A 1 91 ? 7.746 5.879 15.281 1 96.12 91 CYS A N 1
ATOM 735 C CA . CYS A 1 91 ? 6.578 6.207 16.094 1 96.12 91 CYS A CA 1
ATOM 736 C C . CYS A 1 91 ? 5.828 4.941 16.5 1 96.12 91 CYS A C 1
ATOM 738 O O . CYS A 1 91 ? 4.625 4.828 16.266 1 96.12 91 CYS A O 1
ATOM 740 N N . LYS A 1 92 ? 6.5 4.086 17.219 1 95.06 92 LYS A N 1
ATOM 741 C CA . LYS A 1 92 ? 5.996 2.742 17.484 1 95.06 92 LYS A CA 1
ATOM 742 C C . LYS A 1 92 ? 4.738 2.787 18.344 1 95.06 92 LYS A C 1
ATOM 744 O O . LYS A 1 92 ? 3.791 2.035 18.109 1 95.06 92 LYS A O 1
ATOM 749 N N . GLY A 1 93 ? 4.77 3.621 19.344 1 96.38 93 GLY A N 1
ATOM 750 C CA . GLY A 1 93 ? 3.6 3.74 20.203 1 96.38 93 GLY A CA 1
ATOM 751 C C . GLY A 1 93 ? 2.355 4.18 19.453 1 96.38 93 GLY A C 1
ATOM 752 O O . GLY A 1 93 ? 1.289 3.58 19.609 1 96.38 93 GLY A O 1
ATOM 753 N N . VAL A 1 94 ? 2.473 5.164 18.625 1 96.19 94 VAL A N 1
ATOM 754 C CA . VAL A 1 94 ? 1.36 5.676 17.828 1 96.19 94 VAL A CA 1
ATOM 755 C C . VAL A 1 94 ? 0.911 4.621 16.812 1 96.19 94 VAL A C 1
ATOM 757 O O . VAL A 1 94 ? -0.287 4.383 16.656 1 96.19 94 VAL A O 1
ATOM 760 N N . ALA A 1 95 ? 1.895 4.027 16.188 1 95.5 95 ALA A N 1
ATOM 761 C CA . ALA A 1 95 ? 1.61 2.998 15.188 1 95.5 95 ALA A CA 1
ATOM 762 C C . ALA A 1 95 ? 0.82 1.845 15.797 1 95.5 95 ALA A C 1
ATOM 764 O O . ALA A 1 95 ? -0.098 1.312 15.172 1 95.5 95 ALA A O 1
ATOM 765 N N . GLN A 1 96 ? 1.186 1.459 16.984 1 95.94 96 GLN A N 1
ATOM 766 C CA . GLN A 1 96 ? 0.502 0.371 17.688 1 95.94 96 GLN A CA 1
ATOM 767 C C . GLN A 1 96 ? -0.937 0.753 18.016 1 95.94 96 GLN A C 1
ATOM 769 O O . GLN A 1 96 ? -1.861 -0.03 17.797 1 95.94 96 GLN A O 1
ATOM 774 N N . ILE A 1 97 ? -1.1 1.936 18.5 1 95.38 97 ILE A N 1
ATOM 775 C CA . ILE A 1 97 ? -2.418 2.41 18.906 1 95.38 97 ILE A CA 1
ATOM 776 C C . ILE A 1 97 ? -3.334 2.494 17.688 1 95.38 97 ILE A C 1
ATOM 778 O O . ILE A 1 97 ? -4.512 2.139 17.766 1 95.38 97 ILE A O 1
ATOM 782 N N . LEU A 1 98 ? -2.805 2.902 16.594 1 96 98 LEU A N 1
ATOM 783 C CA . LEU A 1 98 ? -3.586 3.1 15.375 1 96 98 LEU A CA 1
ATOM 784 C C . LEU A 1 98 ? -3.639 1.819 14.547 1 96 98 LEU A C 1
ATOM 786 O O . LEU A 1 98 ? -4.297 1.773 13.508 1 96 98 LEU A O 1
ATOM 790 N N . ASN A 1 99 ? -2.865 0.787 14.906 1 93.69 99 ASN A N 1
ATOM 791 C CA . ASN A 1 99 ? -2.812 -0.495 14.211 1 93.69 99 ASN A CA 1
ATOM 792 C C . ASN A 1 99 ? -2.314 -0.335 12.773 1 93.69 99 ASN A C 1
ATOM 794 O O . ASN A 1 99 ? -2.947 -0.822 11.836 1 93.69 99 ASN A O 1
ATOM 798 N N . ILE A 1 100 ? -1.263 0.377 12.711 1 93.25 100 ILE A N 1
ATOM 799 C CA . ILE A 1 100 ? -0.622 0.571 11.414 1 93.25 100 ILE A CA 1
ATOM 800 C C . ILE A 1 100 ? 0.219 -0.655 11.062 1 93.25 100 ILE A C 1
ATOM 802 O O . ILE A 1 100 ? 1.347 -0.799 11.539 1 93.25 100 ILE A O 1
ATOM 806 N N . ASN A 1 101 ? -0.244 -1.478 10.188 1 86.94 101 ASN A N 1
ATOM 807 C CA . ASN A 1 101 ? 0.449 -2.715 9.852 1 86.94 101 ASN A CA 1
ATOM 808 C C . ASN A 1 101 ? 0.807 -2.768 8.367 1 86.94 101 ASN A C 1
ATOM 810 O O . ASN A 1 101 ? 1.499 -3.686 7.926 1 86.94 101 ASN A O 1
ATOM 814 N N . VAL A 1 102 ? 0.344 -1.825 7.664 1 88.25 102 VAL A N 1
ATOM 815 C CA . VAL A 1 102 ? 0.665 -1.731 6.246 1 88.25 102 VAL A CA 1
ATOM 816 C C . VAL A 1 102 ? 0.954 -0.278 5.875 1 88.25 102 VAL A C 1
ATOM 818 O O . VAL A 1 102 ? 0.408 0.645 6.484 1 88.25 102 VAL A O 1
ATOM 821 N N . THR A 1 103 ? 1.841 -0.117 4.973 1 89.5 103 THR A N 1
ATOM 822 C CA . THR A 1 103 ? 2.146 1.227 4.496 1 89.5 103 THR A CA 1
ATOM 823 C C . THR A 1 103 ? 2.072 1.29 2.973 1 89.5 103 THR A C 1
ATOM 825 O O . THR A 1 103 ? 2.311 0.29 2.293 1 89.5 103 THR A O 1
ATOM 828 N N . PRO A 1 104 ? 1.604 2.447 2.498 1 91.31 104 PRO A N 1
ATOM 829 C CA . PRO A 1 104 ? 1.265 3.682 3.209 1 91.31 104 PRO A CA 1
ATOM 830 C C . PRO A 1 104 ? -0.14 3.652 3.807 1 91.31 104 PRO A C 1
ATOM 832 O O . PRO A 1 104 ? -1.049 3.051 3.227 1 91.31 104 PRO A O 1
ATOM 835 N N . THR A 1 105 ? -0.394 4.262 4.938 1 94.81 105 THR A N 1
ATOM 836 C CA . THR A 1 105 ? -1.677 4.48 5.598 1 94.81 105 THR A CA 1
ATOM 837 C C . THR A 1 105 ? -1.871 5.957 5.93 1 94.81 105 THR A C 1
ATOM 839 O O . THR A 1 105 ? -0.941 6.625 6.387 1 94.81 105 THR A O 1
ATOM 842 N N . PHE A 1 106 ? -3 6.418 5.617 1 97.06 106 PHE A N 1
ATOM 843 C CA . PHE A 1 106 ? -3.324 7.812 5.895 1 97.06 106 PHE A CA 1
ATOM 844 C C . PHE A 1 106 ? -4.293 7.922 7.066 1 97.06 106 PHE A C 1
ATOM 846 O O . PHE A 1 106 ? -5.324 7.246 7.09 1 97.06 106 PHE A O 1
ATOM 853 N N . VAL A 1 107 ? -3.924 8.734 7.977 1 97.75 107 VAL A N 1
ATOM 854 C CA . VAL A 1 107 ? -4.797 9 9.117 1 97.75 107 VAL A CA 1
ATOM 855 C C . VAL A 1 107 ? -5.172 10.477 9.141 1 97.75 107 VAL A C 1
ATOM 857 O O . VAL A 1 107 ? -4.297 11.352 9.109 1 97.75 107 VAL A O 1
ATOM 860 N N . LEU A 1 108 ? -6.387 10.75 9.156 1 97.5 108 LEU A N 1
ATOM 861 C CA . LEU A 1 108 ? -6.891 12.117 9.242 1 97.5 108 LEU A CA 1
ATOM 862 C C . LEU A 1 108 ? -7.332 12.453 10.656 1 97.5 108 LEU A C 1
ATOM 864 O O . LEU A 1 108 ? -8.055 11.68 11.289 1 97.5 108 LEU A O 1
ATOM 868 N N . TYR A 1 109 ? -6.84 13.5 11.125 1 97.31 109 TYR A N 1
ATOM 869 C CA . TYR A 1 109 ? -7.223 14.031 12.43 1 97.31 109 TYR A CA 1
ATOM 870 C C . TYR A 1 109 ? -8.039 15.312 12.273 1 97.31 109 TYR A C 1
ATOM 872 O O . TYR A 1 109 ? -7.797 16.109 11.367 1 97.31 109 TYR A O 1
ATOM 880 N N . LYS A 1 110 ? -8.922 15.43 13.141 1 95.25 110 LYS A N 1
ATOM 881 C CA . LYS A 1 110 ? -9.68 16.672 13.336 1 95.25 110 LYS A CA 1
ATOM 882 C C . LYS A 1 110 ? -9.922 16.938 14.812 1 95.25 110 LYS A C 1
ATOM 884 O O . LYS A 1 110 ? -10.297 16.031 15.562 1 95.25 110 LYS A O 1
ATOM 889 N N . ASP A 1 111 ? -9.648 18.141 15.195 1 94.75 111 ASP A N 1
ATOM 890 C CA . ASP A 1 111 ? -9.781 18.5 16.609 1 94.75 111 ASP A CA 1
ATOM 891 C C . ASP A 1 111 ? -8.977 17.547 17.5 1 94.75 111 ASP A C 1
ATOM 893 O O . ASP A 1 111 ? -9.477 17.078 18.516 1 94.75 111 ASP A O 1
ATOM 897 N N . GLN A 1 112 ? -7.863 17.062 16.984 1 93.81 112 GLN A N 1
ATOM 898 C CA . GLN A 1 112 ? -6.863 16.266 17.688 1 93.81 112 GLN A CA 1
ATOM 899 C C . GLN A 1 112 ? -7.363 14.844 17.922 1 93.81 112 GLN A C 1
ATOM 901 O O . GLN A 1 112 ? -6.812 14.117 18.75 1 93.81 112 GLN A O 1
ATOM 906 N N . ASN A 1 113 ? -8.398 14.523 17.188 1 95.62 113 ASN A N 1
ATOM 907 C CA . ASN A 1 113 ? -8.93 13.172 17.25 1 95.62 113 ASN A CA 1
ATOM 908 C C . ASN A 1 113 ? -8.883 12.5 15.875 1 95.62 113 ASN A C 1
ATOM 910 O O . ASN A 1 113 ? -8.953 13.172 14.844 1 95.62 113 ASN A O 1
ATOM 914 N N . VAL A 1 114 ? -8.82 11.195 15.953 1 97.19 114 VAL A N 1
ATOM 915 C CA . VAL A 1 114 ? -8.805 10.453 14.695 1 97.19 114 VAL A CA 1
ATOM 916 C C . VAL A 1 114 ? -10.172 10.547 14.023 1 97.19 114 VAL A C 1
ATOM 918 O O . VAL A 1 114 ? -11.188 10.18 14.609 1 97.19 114 VAL A O 1
ATOM 921 N N . LEU A 1 115 ? -10.156 11.102 12.883 1 96.31 115 LEU A N 1
ATOM 922 C CA . LEU A 1 115 ? -11.367 11.188 12.07 1 96.31 115 LEU A CA 1
ATOM 923 C C . LEU A 1 115 ? -11.562 9.93 11.234 1 96.31 115 LEU A C 1
ATOM 925 O O . LEU A 1 115 ? -12.656 9.367 11.195 1 96.31 115 LEU A O 1
ATOM 929 N N . GLU A 1 116 ? -10.422 9.523 10.57 1 96.06 116 GLU A N 1
ATOM 930 C CA . GLU A 1 116 ? -10.477 8.375 9.68 1 96.06 116 GLU A CA 1
ATOM 931 C C . GLU A 1 116 ? -9.078 7.809 9.422 1 96.06 116 GLU A C 1
ATOM 933 O O . GLU A 1 116 ? -8.094 8.547 9.445 1 96.06 116 GLU A O 1
ATOM 938 N N . THR A 1 117 ? -9.039 6.5 9.273 1 96.19 117 THR A N 1
ATOM 939 C CA . THR A 1 117 ? -7.832 5.801 8.844 1 96.19 117 THR A CA 1
ATOM 940 C C . THR A 1 117 ? -8.047 5.121 7.496 1 96.19 117 THR A C 1
ATOM 942 O O . THR A 1 117 ? -8.969 4.309 7.348 1 96.19 117 THR A O 1
ATOM 945 N N . ILE A 1 118 ? -7.242 5.469 6.543 1 94.69 118 ILE A N 1
ATOM 946 C CA . ILE A 1 118 ? -7.387 4.934 5.195 1 94.69 118 ILE A CA 1
ATOM 947 C C . ILE A 1 118 ? -6.098 4.227 4.781 1 94.69 118 ILE A C 1
ATOM 949 O O . ILE A 1 118 ? -5.059 4.867 4.605 1 94.69 118 ILE A O 1
ATOM 953 N N . ARG A 1 119 ? -6.16 2.955 4.586 1 92.31 119 ARG A N 1
ATOM 954 C CA . ARG A 1 119 ? -5 2.156 4.191 1 92.31 119 ARG A CA 1
ATOM 955 C C . ARG A 1 119 ? -4.848 2.131 2.674 1 92.31 119 ARG A C 1
ATOM 957 O O . ARG A 1 119 ? -5.809 1.863 1.95 1 92.31 119 ARG A O 1
ATOM 964 N N . CYS A 1 120 ? -3.809 2.471 2.256 1 89.94 120 CYS A N 1
ATOM 965 C CA . CYS A 1 120 ? -3.412 2.422 0.854 1 89.94 120 CYS A CA 1
ATOM 966 C C . CYS A 1 120 ? -4.527 2.934 -0.048 1 89.94 120 CYS A C 1
ATOM 968 O O . CYS A 1 120 ? -4.988 2.221 -0.941 1 89.94 120 CYS A O 1
A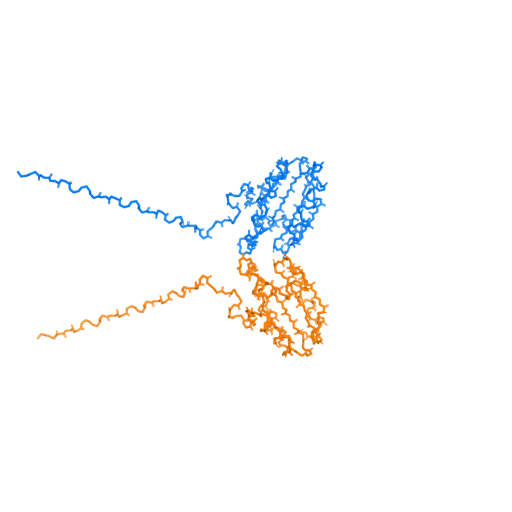TOM 970 N N . PRO A 1 121 ? -4.863 4.145 0.12 1 87.69 121 PRO A N 1
ATOM 971 C CA . PRO A 1 121 ? -5.961 4.676 -0.691 1 87.69 121 PRO A CA 1
ATOM 972 C C . PRO A 1 121 ? -5.531 5.016 -2.117 1 87.69 121 PRO A C 1
ATOM 974 O O . PRO A 1 121 ? -4.352 5.273 -2.363 1 87.69 121 PRO A O 1
ATOM 977 N N . ASP A 1 122 ? -6.59 4.898 -3.01 1 88.75 122 ASP A N 1
ATOM 978 C CA . ASP A 1 122 ? -6.461 5.645 -4.258 1 88.75 122 ASP A CA 1
ATOM 979 C C . ASP A 1 122 ? -6.422 7.148 -3.996 1 88.75 122 ASP A C 1
ATOM 981 O O . ASP A 1 122 ? -7.211 7.668 -3.203 1 88.75 122 ASP A O 1
ATOM 985 N N . MET A 1 123 ? -5.504 7.832 -4.574 1 90.75 123 MET A N 1
ATOM 986 C CA . MET A 1 123 ? -5.262 9.227 -4.234 1 90.75 123 MET A CA 1
ATOM 987 C C . MET A 1 123 ? -6.48 10.086 -4.566 1 90.75 123 MET A C 1
ATOM 989 O O . MET A 1 123 ? -6.73 11.102 -3.91 1 90.75 123 MET A O 1
ATOM 993 N N . LYS A 1 124 ? -7.238 9.672 -5.531 1 91.62 124 LYS A N 1
ATOM 994 C CA . LYS A 1 124 ? -8.461 10.398 -5.852 1 91.62 124 LYS A CA 1
ATOM 995 C C . LYS A 1 124 ? -9.469 10.312 -4.707 1 91.62 124 LYS A C 1
ATOM 997 O O . LYS A 1 124 ? -10.086 11.312 -4.336 1 91.62 124 LYS A O 1
ATOM 1002 N N . SER A 1 125 ? -9.586 9.133 -4.199 1 92.06 125 SER A N 1
ATOM 1003 C CA . SER A 1 125 ? -10.508 8.938 -3.084 1 92.06 125 SER A CA 1
ATOM 1004 C C . SER A 1 125 ? -10.047 9.695 -1.844 1 92.06 125 SER A C 1
ATOM 1006 O O . SER A 1 125 ? -10.859 10.25 -1.108 1 92.06 125 SER A O 1
ATOM 1008 N N . LEU A 1 126 ? -8.805 9.703 -1.642 1 94.81 126 LEU A N 1
ATOM 1009 C CA . LEU A 1 126 ? -8.266 10.445 -0.512 1 94.81 126 LEU A CA 1
ATOM 1010 C C . LEU A 1 126 ? -8.562 11.938 -0.647 1 94.81 126 LEU A C 1
ATOM 1012 O O . LEU A 1 126 ? -8.984 12.578 0.316 1 94.81 126 LEU A O 1
ATOM 1016 N N . GLU A 1 127 ? -8.32 12.414 -1.824 1 95 127 GLU A N 1
ATOM 1017 C CA . GLU A 1 127 ? -8.594 13.82 -2.09 1 95 127 GLU A CA 1
ATOM 1018 C C . GLU A 1 127 ? -10.047 14.164 -1.783 1 95 127 GLU A C 1
ATOM 1020 O O . GLU A 1 127 ? -10.328 15.188 -1.154 1 95 127 GLU A O 1
ATOM 1025 N N . LEU A 1 128 ? -10.914 13.359 -2.207 1 93.06 128 LEU A N 1
ATOM 1026 C CA . LEU A 1 128 ? -12.336 13.594 -1.982 1 93.06 128 LEU A CA 1
ATOM 1027 C C . LEU A 1 128 ? -12.656 13.586 -0.492 1 93.06 128 LEU A C 1
ATOM 1029 O O . LEU A 1 128 ? -13.438 14.422 -0.021 1 93.06 128 LEU A O 1
ATOM 1033 N N . PHE A 1 129 ? -12.07 12.703 0.181 1 93.44 129 PHE A N 1
ATOM 1034 C CA . PHE A 1 129 ? -12.305 12.625 1.618 1 93.44 129 PHE A CA 1
ATOM 1035 C C . PHE A 1 129 ? -11.82 13.883 2.318 1 93.44 129 PHE A C 1
ATOM 1037 O O . PHE A 1 129 ? -12.508 14.43 3.184 1 93.44 129 PHE A O 1
ATOM 1044 N N . ILE A 1 130 ? -10.648 14.32 1.934 1 95 130 ILE A N 1
ATOM 1045 C CA . ILE A 1 130 ? -10.078 15.531 2.523 1 95 130 ILE A CA 1
ATOM 1046 C C . ILE A 1 130 ? -10.977 16.719 2.207 1 95 130 ILE A C 1
ATOM 1048 O O . ILE A 1 130 ? -11.258 17.547 3.082 1 95 130 ILE A O 1
ATOM 1052 N N . ALA A 1 131 ? -11.469 16.75 1.05 1 93.69 131 ALA A N 1
ATOM 1053 C CA . ALA A 1 131 ? -12.305 17.859 0.603 1 93.69 131 ALA A CA 1
ATOM 1054 C C . ALA A 1 131 ? -13.586 17.953 1.425 1 93.69 131 ALA A C 1
ATOM 1056 O O . ALA A 1 131 ? -14.031 19.047 1.772 1 93.69 131 ALA A O 1
ATOM 1057 N N . VAL A 1 132 ? -14.109 16.859 1.759 1 92.19 132 VAL A N 1
ATOM 1058 C CA . VAL A 1 132 ? -15.359 16.797 2.502 1 92.19 132 VAL A CA 1
ATOM 1059 C C . VAL A 1 132 ? -15.156 17.359 3.908 1 92.19 132 VAL A C 1
ATOM 1061 O O . VAL A 1 132 ? -16.031 18.047 4.441 1 92.19 132 VAL A O 1
ATOM 1064 N N . HIS A 1 133 ? -14.039 17.078 4.477 1 92.38 133 HIS A N 1
ATOM 1065 C CA . HIS A 1 133 ? -13.812 17.438 5.871 1 92.38 133 HIS A CA 1
ATOM 1066 C C . HIS A 1 133 ? -13.062 18.766 5.988 1 92.38 133 HIS A C 1
ATOM 1068 O O . HIS A 1 133 ? -12.922 19.312 7.082 1 92.38 133 HIS A O 1
ATOM 1074 N N . TYR A 1 134 ? -12.508 19.125 4.953 1 87.44 134 TYR A N 1
ATOM 1075 C CA . TYR A 1 134 ? -11.812 20.391 4.902 1 87.44 134 TYR A CA 1
ATOM 1076 C C . TYR A 1 134 ? -12.773 21.562 5.113 1 87.44 134 TYR A C 1
ATOM 1078 O O . TYR A 1 134 ? -12.422 22.562 5.727 1 87.44 134 TYR A O 1
ATOM 1086 N N . GLY A 1 135 ? -14.094 21.312 4.934 1 73.62 135 GLY A N 1
ATOM 1087 C CA . GLY A 1 135 ? -15.109 22.344 5.145 1 73.62 135 GLY A CA 1
ATOM 1088 C C . GLY A 1 135 ? -15.164 23.359 4.023 1 73.62 135 GLY A C 1
ATOM 1089 O O . GLY A 1 135 ? -16.125 24.125 3.922 1 73.62 135 GLY A O 1
ATOM 1090 N N . GLU A 1 136 ? -14.016 23.75 3.488 1 62.53 136 GLU A N 1
ATOM 1091 C CA . GLU A 1 136 ? -14.078 24.812 2.486 1 62.53 136 GLU A CA 1
ATOM 1092 C C . GLU A 1 136 ? -14.016 24.25 1.073 1 62.53 136 GLU A C 1
ATOM 1094 O O . GLU A 1 136 ? -13.422 23.188 0.852 1 62.53 136 GLU A O 1
ATOM 1099 N N . PRO A 1 137 ? -15.016 24.672 0.21 1 53.94 137 PRO A N 1
ATOM 1100 C CA . PRO A 1 137 ? -14.906 24.25 -1.191 1 53.94 137 PRO A CA 1
ATOM 1101 C C . PRO A 1 137 ? -13.492 24.406 -1.739 1 53.94 137 PRO A C 1
ATOM 1103 O O . PRO A 1 137 ? -12.805 25.391 -1.424 1 53.94 137 PRO A O 1
ATOM 1106 N N . VAL A 1 138 ? -12.766 23.406 -2.043 1 50.81 138 VAL A N 1
ATOM 1107 C CA . VAL A 1 138 ? -11.477 23.547 -2.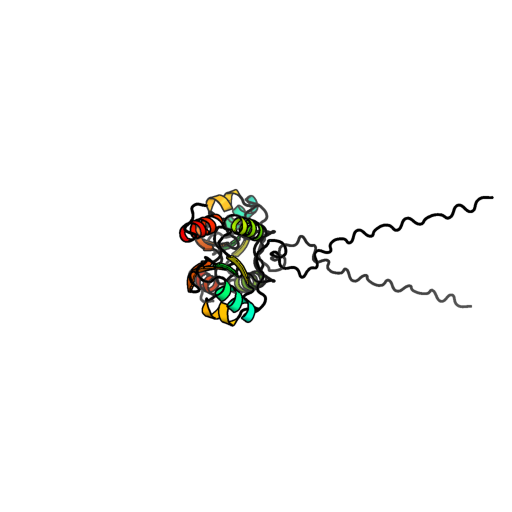711 1 50.81 138 VAL A CA 1
ATOM 1108 C C . VAL A 1 138 ? -11.688 24.047 -4.141 1 50.81 138 VAL A C 1
ATOM 1110 O O . VAL A 1 138 ? -12.695 23.719 -4.773 1 50.81 138 VAL A O 1
ATOM 1113 N N . MET B 1 1 ? 72.75 -13.75 -11.297 1 38.28 1 MET B N 1
ATOM 1114 C CA . MET B 1 1 ? 71.875 -12.984 -10.445 1 38.28 1 MET B CA 1
ATOM 1115 C C . MET B 1 1 ? 70.375 -13.188 -10.859 1 38.28 1 MET B C 1
ATOM 1117 O O . MET B 1 1 ? 70.062 -12.977 -12.023 1 38.28 1 MET B O 1
ATOM 1121 N N . PRO B 1 2 ? 69.562 -14.008 -10.086 1 44.38 2 PRO B N 1
ATOM 1122 C CA . PRO B 1 2 ? 68.25 -14.617 -10.461 1 44.38 2 PRO B CA 1
ATOM 1123 C C . PRO B 1 2 ? 67.125 -13.586 -10.625 1 44.38 2 PRO B C 1
ATOM 1125 O O . PRO B 1 2 ? 67.062 -12.602 -9.875 1 44.38 2 PRO B O 1
ATOM 1128 N N . LYS B 1 3 ? 66.688 -13.312 -11.859 1 42.22 3 LYS B N 1
ATOM 1129 C CA . LYS B 1 3 ? 65.562 -12.492 -12.367 1 42.22 3 LYS B CA 1
ATOM 1130 C C . LYS B 1 3 ? 64.25 -12.875 -11.719 1 42.22 3 LYS B C 1
ATOM 1132 O O . LYS B 1 3 ? 63.719 -13.961 -11.969 1 42.22 3 LYS B O 1
ATOM 1137 N N . ARG B 1 4 ? 64.062 -12.602 -10.367 1 42.12 4 ARG B N 1
ATOM 1138 C CA . ARG B 1 4 ? 62.812 -12.906 -9.719 1 42.12 4 ARG B CA 1
ATOM 1139 C C . ARG B 1 4 ? 61.656 -12.141 -10.375 1 42.12 4 ARG B C 1
ATOM 1141 O O . ARG B 1 4 ? 61.719 -10.914 -10.492 1 42.12 4 ARG B O 1
ATOM 1148 N N . SER B 1 5 ? 61.094 -12.742 -11.438 1 41.06 5 SER B N 1
ATOM 1149 C CA . SER B 1 5 ? 59.875 -12.258 -12.109 1 41.06 5 SER B CA 1
ATOM 1150 C C . SER B 1 5 ? 58.781 -11.969 -11.109 1 41.06 5 SER B C 1
ATOM 1152 O O . SER B 1 5 ? 58.469 -12.805 -10.258 1 41.06 5 SER B O 1
ATOM 1154 N N . ARG B 1 6 ? 58.562 -10.711 -10.609 1 39.12 6 ARG B N 1
ATOM 1155 C CA . ARG B 1 6 ? 57.531 -10.156 -9.766 1 39.12 6 ARG B CA 1
ATOM 1156 C C . ARG B 1 6 ? 56.156 -10.461 -10.344 1 39.12 6 ARG B C 1
ATOM 1158 O O . ARG B 1 6 ? 55.844 -10.078 -11.477 1 39.12 6 ARG B O 1
ATOM 1165 N N . HIS B 1 7 ? 55.562 -11.664 -9.984 1 35.47 7 HIS B N 1
ATOM 1166 C CA . HIS B 1 7 ? 54.188 -12.047 -10.312 1 35.47 7 HIS B CA 1
ATOM 1167 C C . HIS B 1 7 ? 53.188 -11.016 -9.797 1 35.47 7 HIS B C 1
ATOM 1169 O O . HIS B 1 7 ? 53.219 -10.641 -8.617 1 35.47 7 HIS B O 1
ATOM 1175 N N . SER B 1 8 ? 52.875 -9.969 -10.578 1 38.91 8 SER B N 1
ATOM 1176 C CA . SER B 1 8 ? 51.812 -9 -10.312 1 38.91 8 SER B CA 1
ATOM 1177 C C . SER B 1 8 ? 50.531 -9.695 -9.945 1 38.91 8 SER B C 1
ATOM 1179 O O . SER B 1 8 ? 50.062 -10.586 -10.664 1 38.91 8 SER B O 1
ATOM 1181 N N . ARG B 1 9 ? 50.188 -9.852 -8.672 1 34.97 9 ARG B N 1
ATOM 1182 C CA . ARG B 1 9 ? 48.906 -10.32 -8.148 1 34.97 9 ARG B CA 1
ATOM 1183 C C . ARG B 1 9 ? 47.75 -9.523 -8.734 1 34.97 9 ARG B C 1
ATOM 1185 O O . ARG B 1 9 ? 47.719 -8.297 -8.625 1 34.97 9 ARG B O 1
ATOM 1192 N N . LYS B 1 10 ? 47.156 -10.008 -9.82 1 36.22 10 LYS B N 1
ATOM 1193 C CA . LYS B 1 10 ? 45.875 -9.516 -10.312 1 36.22 10 LYS B CA 1
ATOM 1194 C C . LYS B 1 10 ? 44.875 -9.406 -9.188 1 36.22 10 LYS B C 1
ATOM 1196 O O . LYS B 1 10 ? 44.562 -10.398 -8.516 1 36.22 10 LYS B O 1
ATOM 1201 N N . LYS B 1 11 ? 44.75 -8.273 -8.508 1 32.03 11 LYS B N 1
ATOM 1202 C CA . LYS B 1 11 ? 43.625 -7.996 -7.617 1 32.03 11 LYS B CA 1
ATOM 1203 C C . LYS B 1 11 ? 42.312 -8.305 -8.297 1 32.03 11 LYS B C 1
ATOM 1205 O O . LYS B 1 11 ? 42 -7.766 -9.367 1 32.03 11 LYS B O 1
ATOM 1210 N N . LYS B 1 12 ? 41.781 -9.531 -8.109 1 34.81 12 LYS B N 1
ATOM 1211 C CA . LYS B 1 12 ? 40.375 -9.781 -8.453 1 34.81 12 LYS B CA 1
ATOM 1212 C C . LYS B 1 12 ? 39.5 -8.602 -8.055 1 34.81 12 LYS B C 1
ATOM 1214 O O . LYS B 1 12 ? 39.469 -8.211 -6.887 1 34.81 12 LYS B O 1
ATOM 1219 N N . SER B 1 13 ? 39.344 -7.684 -8.953 1 31.62 13 SER B N 1
ATOM 1220 C CA . SER B 1 13 ? 38.312 -6.676 -8.734 1 31.62 13 SER B CA 1
ATOM 1221 C C . SER B 1 13 ? 37.031 -7.309 -8.211 1 31.62 13 SER B C 1
ATOM 1223 O O . SER B 1 13 ? 36.5 -8.266 -8.797 1 31.62 13 SER B O 1
ATOM 1225 N N . LYS B 1 14 ? 36.906 -7.422 -6.945 1 32.94 14 LYS B N 1
ATOM 1226 C CA . LYS B 1 14 ? 35.562 -7.742 -6.441 1 32.94 14 LYS B CA 1
ATOM 1227 C C . LYS B 1 14 ? 34.5 -7.035 -7.262 1 32.94 14 LYS B C 1
ATOM 1229 O O . LYS B 1 14 ? 34.469 -5.805 -7.324 1 32.94 14 LYS B O 1
ATOM 1234 N N . LYS B 1 15 ? 34.031 -7.672 -8.43 1 34.72 15 LYS B N 1
ATOM 1235 C CA . LYS B 1 15 ? 32.781 -7.156 -8.992 1 34.72 15 LYS B CA 1
ATOM 1236 C C . LYS B 1 15 ? 31.828 -6.699 -7.895 1 34.72 15 LYS B C 1
ATOM 1238 O O . LYS B 1 15 ? 31.391 -7.508 -7.074 1 34.72 15 LYS B O 1
ATOM 1243 N N . VAL B 1 16 ? 32.062 -5.66 -7.289 1 32.72 16 VAL B N 1
ATOM 1244 C CA . VAL B 1 16 ? 30.922 -5.102 -6.562 1 32.72 16 VAL B CA 1
ATOM 1245 C C . VAL B 1 16 ? 29.625 -5.465 -7.273 1 32.72 16 VAL B C 1
ATOM 1247 O O . VAL B 1 16 ? 29.469 -5.203 -8.469 1 32.72 16 VAL B O 1
ATOM 1250 N N . LYS B 1 17 ? 29.078 -6.598 -6.969 1 34.5 17 LYS B N 1
ATOM 1251 C CA . LYS B 1 17 ? 27.703 -6.785 -7.406 1 34.5 17 LYS B CA 1
ATOM 1252 C C . LYS B 1 17 ? 26.953 -5.449 -7.492 1 34.5 17 LYS B C 1
ATOM 1254 O O . LYS B 1 17 ? 26.688 -4.824 -6.465 1 34.5 17 LYS B O 1
ATOM 1259 N N . LEU B 1 18 ? 27.391 -4.492 -8.219 1 33.19 18 LEU B N 1
ATOM 1260 C CA . LEU B 1 18 ? 26.438 -3.439 -8.547 1 33.19 18 LEU B CA 1
ATOM 1261 C C . LEU B 1 18 ? 25.016 -4.004 -8.656 1 33.19 18 LEU B C 1
ATOM 1263 O O . LEU B 1 18 ? 24.75 -4.875 -9.484 1 33.19 18 LEU B O 1
ATOM 1267 N N . TRP B 1 19 ? 24.422 -4.402 -7.559 1 38.09 19 TRP B N 1
ATOM 1268 C CA . TRP B 1 19 ? 22.969 -4.477 -7.691 1 38.09 19 TRP B CA 1
ATOM 1269 C C . TRP B 1 19 ? 22.469 -3.549 -8.797 1 38.09 19 TRP B C 1
ATOM 1271 O O . TRP B 1 19 ? 22.688 -2.336 -8.734 1 38.09 19 TRP B O 1
ATOM 1281 N N . SER B 1 20 ? 22.672 -3.676 -10.008 1 37.19 20 SER B N 1
ATOM 1282 C CA . SER B 1 20 ? 22.188 -2.875 -11.125 1 37.19 20 SER B CA 1
ATOM 1283 C C . SER B 1 20 ? 20.875 -2.17 -10.773 1 37.19 20 SER B C 1
ATOM 1285 O O . SER B 1 20 ? 20.031 -2.732 -10.078 1 37.19 20 SER B O 1
ATOM 1287 N N . ASP B 1 21 ? 20.766 -0.921 -10.445 1 46.81 21 ASP B N 1
ATOM 1288 C CA . ASP B 1 21 ? 19.656 0.016 -10.32 1 46.81 21 ASP B CA 1
ATOM 1289 C C . ASP B 1 21 ? 18.344 -0.603 -10.82 1 46.81 21 ASP B C 1
ATOM 1291 O O . ASP B 1 21 ? 17.266 -0.215 -10.383 1 46.81 21 ASP B O 1
ATOM 1295 N N . ASN B 1 22 ? 18.344 -1.562 -11.922 1 54.53 22 ASN B N 1
ATOM 1296 C CA . ASN B 1 22 ? 17.312 -2.1 -12.805 1 54.53 22 ASN B CA 1
ATOM 1297 C C . ASN B 1 22 ? 16.656 -3.338 -12.211 1 54.53 22 ASN B C 1
ATOM 1299 O O . ASN B 1 22 ? 15.852 -4 -12.867 1 54.53 22 ASN B O 1
ATOM 1303 N N . GLU B 1 23 ? 17.062 -3.787 -11.117 1 71.69 23 GLU B N 1
ATOM 1304 C CA . GLU B 1 23 ? 16.547 -5.125 -10.836 1 71.69 23 GLU B CA 1
ATOM 1305 C C . GLU B 1 23 ? 15.242 -5.07 -10.055 1 71.69 23 GLU B C 1
ATOM 1307 O O . GLU B 1 23 ? 15.055 -4.188 -9.219 1 71.69 23 GLU B O 1
ATOM 1312 N N . ASP B 1 24 ? 14.344 -5.777 -10.492 1 84.25 24 ASP B N 1
ATOM 1313 C CA . ASP B 1 24 ? 13.078 -5.996 -9.797 1 84.25 24 ASP B CA 1
ATOM 1314 C C . ASP B 1 24 ? 13.297 -6.672 -8.445 1 84.25 24 ASP B C 1
ATOM 1316 O O . ASP B 1 24 ? 14.086 -7.613 -8.336 1 84.25 24 ASP B O 1
ATOM 1320 N N . PRO B 1 25 ? 12.812 -6.113 -7.363 1 86.38 25 PRO B N 1
ATOM 1321 C CA . PRO B 1 25 ? 13.016 -6.676 -6.023 1 86.38 25 PRO B CA 1
ATOM 1322 C C . PRO B 1 25 ? 12.625 -8.148 -5.938 1 86.38 25 PRO B C 1
ATOM 1324 O O . PRO B 1 25 ? 13.039 -8.844 -5.004 1 86.38 25 PRO B O 1
ATOM 1327 N N . PHE B 1 26 ? 11.914 -8.586 -6.824 1 92.44 26 PHE B N 1
ATOM 1328 C CA . PHE B 1 26 ? 11.445 -9.961 -6.781 1 92.44 26 PHE B CA 1
ATOM 1329 C C . PHE B 1 26 ? 12.406 -10.883 -7.523 1 92.44 26 PHE B C 1
ATOM 1331 O O . PHE B 1 26 ? 12.242 -12.109 -7.496 1 92.44 26 PHE B O 1
ATOM 1338 N N . GLU B 1 27 ? 13.312 -10.258 -8.117 1 88.75 27 GLU B N 1
ATOM 1339 C CA . GLU B 1 27 ? 14.297 -11.094 -8.805 1 88.75 27 GLU B CA 1
ATOM 1340 C C . GLU B 1 27 ? 15.039 -11.992 -7.82 1 88.75 27 GLU B C 1
ATOM 1342 O O . GLU B 1 27 ? 15.469 -11.539 -6.758 1 88.75 27 GLU B O 1
ATOM 1347 N N . GLY B 1 28 ? 15.188 -13.188 -8.141 1 87.06 28 GLY B N 1
ATOM 1348 C CA . GLY B 1 28 ? 15.922 -14.125 -7.297 1 87.06 28 GLY B CA 1
ATOM 1349 C C . GLY B 1 28 ? 15.062 -14.75 -6.215 1 87.06 28 GLY B C 1
ATOM 1350 O O . GLY B 1 28 ? 15.562 -15.5 -5.379 1 87.06 28 GLY B O 1
ATOM 1351 N N . THR B 1 29 ? 13.82 -14.438 -6.082 1 89.06 29 THR B N 1
ATOM 1352 C CA . THR B 1 29 ? 12.945 -14.93 -5.02 1 89.06 29 THR B CA 1
ATOM 1353 C C . THR B 1 29 ? 12.258 -16.219 -5.445 1 89.06 29 THR B C 1
ATOM 1355 O O . THR B 1 29 ? 11.664 -16.922 -4.617 1 89.06 29 THR B O 1
ATOM 1358 N N . GLY B 1 30 ? 12.281 -16.625 -6.66 1 89.88 30 GLY B N 1
ATOM 1359 C CA . GLY B 1 30 ? 11.531 -17.766 -7.18 1 89.88 30 GLY B CA 1
ATOM 1360 C C . GLY B 1 30 ? 10.156 -17.391 -7.699 1 89.88 30 GLY B C 1
ATOM 1361 O O . GLY B 1 30 ? 9.477 -18.203 -8.312 1 89.88 30 GLY B O 1
ATOM 1362 N N . VAL B 1 31 ? 9.797 -16.219 -7.457 1 95.19 31 VAL B N 1
ATOM 1363 C CA . VAL B 1 31 ? 8.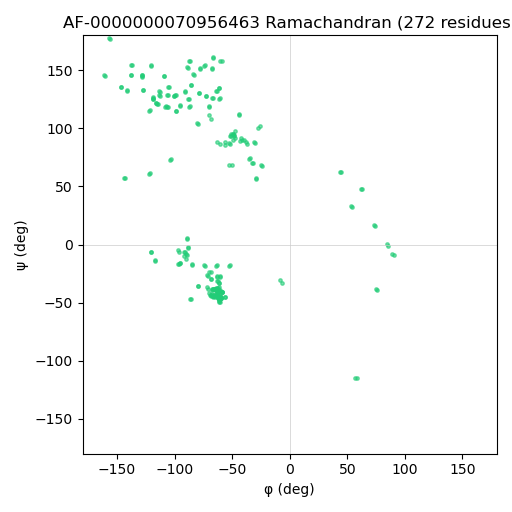539 -15.688 -7.973 1 95.19 31 VAL B CA 1
ATOM 1364 C C . VAL B 1 31 ? 8.703 -15.305 -9.445 1 95.19 31 VAL B C 1
ATOM 1366 O O . VAL B 1 31 ? 9.68 -14.641 -9.812 1 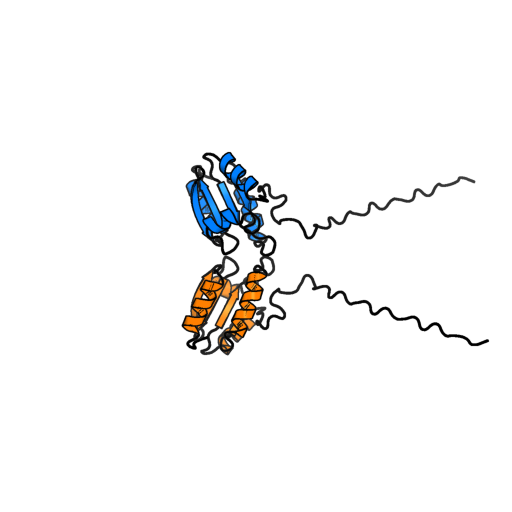95.19 31 VAL B O 1
ATOM 1369 N N . VAL B 1 32 ? 7.797 -15.75 -10.234 1 95.62 32 VAL B N 1
ATOM 1370 C CA . VAL B 1 32 ? 7.879 -15.461 -11.664 1 95.62 32 VAL B CA 1
ATOM 1371 C C . VAL B 1 32 ? 7.531 -14 -11.914 1 95.62 32 VAL B C 1
ATOM 1373 O O . VAL B 1 32 ? 6.488 -13.516 -11.469 1 95.62 32 VAL B O 1
ATOM 1376 N N . ILE B 1 33 ? 8.406 -13.328 -12.617 1 95.25 33 ILE B N 1
ATOM 1377 C CA . ILE B 1 33 ? 8.18 -11.922 -12.93 1 95.25 33 ILE B CA 1
ATOM 1378 C C . ILE B 1 33 ? 7.621 -11.789 -14.344 1 95.25 33 ILE B C 1
ATOM 1380 O O . ILE B 1 33 ? 8.297 -12.133 -15.32 1 95.25 33 ILE B O 1
ATOM 1384 N N . VAL B 1 34 ? 6.383 -11.312 -14.406 1 96.06 34 VAL B N 1
ATOM 1385 C CA . VAL B 1 34 ? 5.703 -11.102 -15.688 1 96.06 34 VAL B CA 1
ATOM 1386 C C . VAL B 1 34 ? 6.074 -9.734 -16.25 1 96.06 34 VAL B C 1
ATOM 1388 O O . VAL B 1 34 ? 6.016 -8.727 -15.531 1 96.06 34 VAL B O 1
ATOM 1391 N N . ARG B 1 35 ? 6.332 -9.711 -17.516 1 90.06 35 ARG B N 1
ATOM 1392 C CA . ARG B 1 35 ? 6.887 -8.484 -18.078 1 90.06 35 ARG B CA 1
ATOM 1393 C C . ARG B 1 35 ? 5.938 -7.871 -19.109 1 90.06 35 ARG B C 1
ATOM 1395 O O . ARG B 1 35 ? 6.152 -6.75 -19.562 1 90.06 35 ARG B O 1
ATOM 1402 N N . ASN B 1 36 ? 4.949 -8.594 -19.547 1 94.94 36 ASN B N 1
ATOM 1403 C CA . ASN B 1 36 ? 3.947 -8.094 -20.484 1 94.94 36 ASN B CA 1
ATOM 1404 C C . ASN B 1 36 ? 2.646 -8.883 -20.391 1 94.94 36 ASN B C 1
ATOM 1406 O O . ASN B 1 36 ? 2.58 -9.898 -19.688 1 94.94 36 ASN B O 1
ATOM 1410 N N . GLU B 1 37 ? 1.707 -8.469 -21.141 1 96.75 37 GLU B N 1
ATOM 1411 C CA . GLU B 1 37 ? 0.366 -9.039 -21.047 1 96.75 37 GLU B CA 1
ATOM 1412 C C . GLU B 1 37 ? 0.331 -10.453 -21.625 1 96.75 37 GLU B C 1
ATOM 1414 O O . GLU B 1 37 ? -0.408 -11.305 -21.141 1 96.75 37 GLU B O 1
ATOM 1419 N N . LYS B 1 38 ? 1.065 -10.633 -22.641 1 96.94 38 LYS B N 1
ATOM 1420 C CA . LYS B 1 38 ? 1.115 -11.969 -23.234 1 96.94 38 LYS B CA 1
ATOM 1421 C C . LYS B 1 38 ? 1.627 -13 -22.234 1 96.94 38 LYS B C 1
ATOM 1423 O O . LYS B 1 38 ? 1.055 -14.078 -22.094 1 96.94 38 LYS B O 1
ATOM 1428 N N . GLN B 1 39 ? 2.674 -12.648 -21.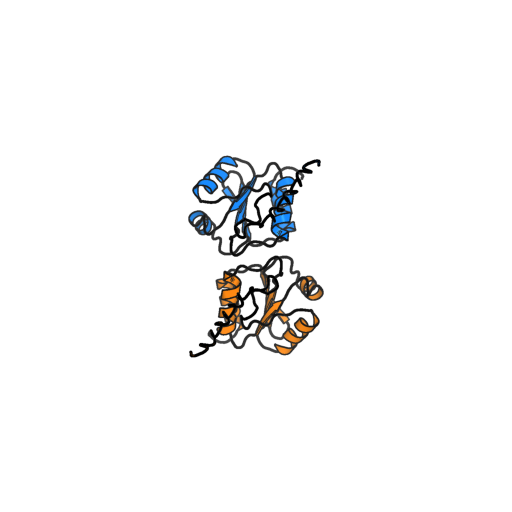562 1 97.5 39 GLN B N 1
ATOM 1429 C CA . GLN B 1 39 ? 3.217 -13.516 -20.531 1 97.5 39 GLN B CA 1
ATOM 1430 C C . GLN B 1 39 ? 2.211 -13.727 -19.406 1 97.5 39 GLN B C 1
ATOM 1432 O O . GLN B 1 39 ? 2.111 -14.82 -18.844 1 97.5 39 GLN B O 1
ATOM 1437 N N . PHE B 1 40 ? 1.497 -12.711 -19.094 1 97.69 40 PHE B N 1
ATOM 1438 C CA . PHE B 1 40 ? 0.483 -12.805 -18.062 1 97.69 40 PHE B CA 1
ATOM 1439 C C . PHE B 1 40 ? -0.575 -13.836 -18.422 1 97.69 40 PHE B C 1
ATOM 1441 O O . PHE B 1 40 ? -0.903 -14.703 -17.609 1 97.69 40 PHE B O 1
ATOM 1448 N N . ALA B 1 41 ? -1.047 -13.703 -19.609 1 96.69 41 ALA B N 1
ATOM 1449 C CA . ALA B 1 41 ? -2.062 -14.633 -20.094 1 96.69 41 ALA B CA 1
ATOM 1450 C C . ALA B 1 41 ? -1.544 -16.062 -20.062 1 96.69 41 ALA B C 1
ATOM 1452 O O . ALA B 1 41 ? -2.275 -17 -19.703 1 96.69 41 ALA B O 1
ATOM 1453 N N . LYS B 1 42 ? -0.371 -16.203 -20.422 1 97.31 42 LYS B N 1
ATOM 1454 C CA . LYS B 1 42 ? 0.251 -17.531 -20.422 1 97.31 42 LYS B CA 1
ATOM 1455 C C . LYS B 1 42 ? 0.294 -18.109 -19 1 97.31 42 LYS B C 1
ATOM 1457 O O . LYS B 1 42 ? -0.012 -19.281 -18.797 1 97.31 42 LYS B O 1
ATOM 1462 N N . GLU B 1 43 ? 0.707 -17.234 -18.031 1 96.81 43 GLU B N 1
ATOM 1463 C CA . GLU B 1 43 ? 0.792 -17.672 -16.641 1 96.81 43 GLU B CA 1
ATOM 1464 C C . GLU B 1 43 ? -0.578 -18.078 -16.109 1 96.81 43 GLU B C 1
ATOM 1466 O O . GLU B 1 43 ? -0.696 -19.062 -15.367 1 96.81 43 GLU B O 1
ATOM 1471 N N . ILE B 1 44 ? -1.587 -17.359 -16.453 1 96.5 44 ILE B N 1
ATOM 1472 C CA . ILE B 1 44 ? -2.943 -17.688 -16.031 1 96.5 44 ILE B CA 1
ATOM 1473 C C . ILE B 1 44 ? -3.34 -19.047 -16.609 1 96.5 44 ILE B C 1
ATOM 1475 O O . ILE B 1 44 ? -3.873 -19.906 -15.898 1 96.5 44 ILE B O 1
ATOM 1479 N N . PHE B 1 45 ? -3.072 -19.234 -17.859 1 96.19 45 PHE B N 1
ATOM 1480 C CA . PHE B 1 45 ? -3.404 -20.484 -18.531 1 96.19 45 PHE B CA 1
ATOM 1481 C C . PHE B 1 45 ? -2.654 -21.656 -17.922 1 96.19 45 PHE B C 1
ATOM 1483 O O . PHE B 1 45 ? -3.244 -22.703 -17.656 1 96.19 45 PHE B O 1
ATOM 1490 N N . GLU B 1 46 ? -1.368 -21.453 -17.672 1 95.88 46 GLU B N 1
ATOM 1491 C CA . GLU B 1 46 ? -0.514 -22.516 -17.156 1 95.88 46 GLU B CA 1
ATOM 1492 C C . GLU B 1 46 ? -0.896 -22.891 -15.734 1 95.88 46 GLU B C 1
ATOM 1494 O O . GLU B 1 46 ? -0.647 -24 -15.281 1 95.88 46 GLU B O 1
ATOM 1499 N N . ALA B 1 47 ? -1.511 -21.969 -15.055 1 94.75 47 ALA B N 1
ATOM 1500 C CA . ALA B 1 47 ? -1.934 -22.234 -13.688 1 94.75 47 ALA B CA 1
ATOM 1501 C C . ALA B 1 47 ? -3.064 -23.266 -13.656 1 94.75 47 ALA B C 1
ATOM 1503 O O . ALA B 1 47 ? -3.215 -24 -12.68 1 94.75 47 ALA B O 1
ATOM 1504 N N . GLY B 1 48 ? -3.9 -23.328 -14.703 1 93.44 48 GLY B N 1
ATOM 1505 C CA . GLY B 1 48 ? -4.98 -24.297 -14.758 1 93.44 48 GLY B CA 1
ATOM 1506 C C . GLY B 1 48 ? -5.934 -24.203 -13.578 1 93.44 48 GLY B C 1
ATOM 1507 O O . GLY B 1 48 ? -6.523 -23.141 -13.336 1 93.44 48 GLY B O 1
ATOM 1508 N N . GLU B 1 49 ? -5.945 -25.312 -12.742 1 93 49 GLU B N 1
ATOM 1509 C CA . GLU B 1 49 ? -6.863 -25.359 -11.609 1 93 49 GLU B CA 1
ATOM 1510 C C . GLU B 1 49 ? -6.176 -24.922 -10.32 1 93 49 GLU B C 1
ATOM 1512 O O . GLU B 1 49 ? -6.828 -24.719 -9.297 1 93 49 GLU B O 1
ATOM 1517 N N . LYS B 1 50 ? -4.91 -24.672 -10.398 1 94 50 LYS B N 1
ATOM 1518 C CA . LYS B 1 50 ? -4.129 -24.312 -9.219 1 94 50 LYS B CA 1
ATOM 1519 C C . LYS B 1 50 ? -4.418 -22.891 -8.781 1 94 50 LYS B C 1
ATOM 1521 O O . LYS B 1 50 ? -4.82 -22.047 -9.594 1 94 50 LYS B O 1
ATOM 1526 N N . LEU B 1 51 ? -4.215 -22.672 -7.512 1 96.62 51 LEU B N 1
ATOM 1527 C CA . LEU B 1 51 ? -4.273 -21.312 -6.992 1 96.62 51 LEU B CA 1
ATOM 1528 C C . LEU B 1 51 ? -3.123 -20.469 -7.539 1 96.62 51 LEU B C 1
ATOM 1530 O O . LEU B 1 51 ? -1.972 -20.906 -7.531 1 96.62 51 LEU B O 1
ATOM 1534 N N . LEU B 1 52 ? -3.459 -19.391 -8.102 1 97.38 52 LEU B N 1
ATOM 1535 C CA . LEU B 1 52 ? -2.475 -18.438 -8.609 1 97.38 52 LEU B CA 1
ATOM 1536 C C . LEU B 1 52 ? -2.545 -17.125 -7.836 1 97.38 52 LEU B C 1
ATOM 1538 O O . LEU B 1 52 ? -3.609 -16.5 -7.75 1 97.38 52 LEU B O 1
ATOM 1542 N N . VAL B 1 53 ? -1.438 -16.75 -7.23 1 97.94 53 VAL B N 1
ATOM 1543 C CA . VAL B 1 53 ? -1.347 -15.516 -6.469 1 97.94 53 VAL B CA 1
ATOM 1544 C C . VAL B 1 53 ? -0.496 -14.5 -7.234 1 97.94 53 VAL B C 1
ATOM 1546 O O . VAL B 1 53 ? 0.694 -14.727 -7.461 1 97.94 53 VAL B O 1
ATOM 1549 N N . VAL B 1 54 ? -1.131 -13.398 -7.57 1 98.06 54 VAL B N 1
ATOM 1550 C CA . VAL B 1 54 ? -0.463 -12.359 -8.352 1 98.06 54 VAL B CA 1
ATOM 1551 C C . VAL B 1 54 ? -0.287 -11.102 -7.492 1 98.06 54 VAL B C 1
ATOM 1553 O O . VAL B 1 54 ? -1.247 -10.609 -6.898 1 98.06 54 VAL B O 1
ATOM 1556 N N . VAL B 1 55 ? 0.942 -10.641 -7.457 1 96.88 55 VAL B N 1
ATOM 1557 C CA . VAL B 1 55 ? 1.167 -9.336 -6.84 1 96.88 55 VAL B CA 1
ATOM 1558 C C . VAL B 1 55 ? 1.428 -8.289 -7.922 1 96.88 55 VAL B C 1
ATOM 1560 O O . VAL B 1 55 ? 2.338 -8.445 -8.742 1 96.88 55 VAL B O 1
ATOM 1563 N N . PHE B 1 56 ? 0.553 -7.309 -7.977 1 95.5 56 PHE B N 1
ATOM 1564 C CA . PHE B 1 56 ? 0.776 -6.148 -8.836 1 95.5 56 PHE B CA 1
ATOM 1565 C C . PHE B 1 56 ? 1.603 -5.094 -8.109 1 95.5 56 PHE B C 1
ATOM 1567 O O . PHE B 1 56 ? 1.185 -4.57 -7.078 1 95.5 56 PHE B O 1
ATOM 1574 N N . SER B 1 57 ? 2.719 -4.812 -8.656 1 91.81 57 SER B N 1
ATOM 1575 C CA . SER B 1 57 ? 3.645 -3.834 -8.094 1 91.81 57 SER B CA 1
ATOM 1576 C C . SER B 1 57 ? 4.406 -3.1 -9.195 1 91.81 57 SER B C 1
ATOM 1578 O O . SER B 1 57 ? 4.855 -3.715 -10.164 1 91.81 57 SER B O 1
ATOM 1580 N N . ALA B 1 58 ? 4.457 -1.799 -8.977 1 83.94 58 ALA B N 1
ATOM 1581 C CA . ALA B 1 58 ? 5.141 -0.982 -9.977 1 83.94 58 ALA B CA 1
ATOM 1582 C C . ALA B 1 58 ? 6.633 -0.869 -9.664 1 83.94 58 ALA B C 1
ATOM 1584 O O . ALA B 1 58 ? 7.031 -0.89 -8.492 1 83.94 58 ALA B O 1
ATOM 1585 N N . LYS B 1 59 ? 7.332 -0.699 -10.703 1 77.19 59 LYS B N 1
ATOM 1586 C CA . LYS B 1 59 ? 8.773 -0.531 -10.539 1 77.19 59 LYS B CA 1
ATOM 1587 C C . LYS B 1 59 ? 9.094 0.73 -9.742 1 77.19 59 LYS B C 1
ATOM 1589 O O . LYS B 1 59 ? 10 0.724 -8.898 1 77.19 59 LYS B O 1
ATOM 1594 N N . TRP B 1 60 ? 8.422 1.817 -10.008 1 70.31 60 TRP B N 1
ATOM 1595 C CA . TRP B 1 60 ? 8.711 3.105 -9.383 1 70.31 60 TRP B CA 1
ATOM 1596 C C . TRP B 1 60 ? 7.922 3.268 -8.086 1 70.31 60 TRP B C 1
ATOM 1598 O O . TRP B 1 60 ? 7.902 4.352 -7.5 1 70.31 60 TRP B O 1
ATOM 1608 N N . GLY B 1 61 ? 7.242 2.297 -7.672 1 75.62 61 GLY B N 1
ATOM 1609 C CA . GLY B 1 61 ? 6.562 2.191 -6.391 1 75.62 61 GLY B CA 1
ATOM 1610 C C . GLY B 1 61 ? 6.582 0.788 -5.816 1 75.62 61 GLY B C 1
ATOM 1611 O O . GLY B 1 61 ? 5.555 0.106 -5.793 1 75.62 61 GLY B O 1
ATOM 1612 N N . PRO B 1 62 ? 7.66 0.341 -5.66 1 76.56 62 PRO B N 1
ATOM 1613 C CA . PRO B 1 62 ? 7.801 -1.05 -5.223 1 76.56 62 PRO B CA 1
ATOM 1614 C C . PRO B 1 62 ? 7.309 -1.272 -3.797 1 76.56 62 PRO B C 1
ATOM 1616 O O . PRO B 1 62 ? 7.246 -0.328 -3.006 1 76.56 62 PRO B O 1
ATOM 1619 N N . PRO B 1 63 ? 6.871 -2.537 -3.635 1 83.19 63 PRO B N 1
ATOM 1620 C CA . PRO B 1 63 ? 6.496 -2.836 -2.252 1 83.19 63 PRO B CA 1
ATOM 1621 C C . PRO B 1 63 ? 7.691 -2.832 -1.302 1 83.19 63 PRO B C 1
ATOM 1623 O O . PRO B 1 63 ? 8.836 -2.914 -1.747 1 83.19 63 PRO B O 1
ATOM 1626 N N . SER B 1 64 ? 7.418 -2.697 -0.08 1 82.88 64 SER B N 1
ATOM 1627 C CA . SER B 1 64 ? 8.477 -2.721 0.922 1 82.88 64 SER B CA 1
ATOM 1628 C C . SER B 1 64 ? 9.25 -4.035 0.885 1 82.88 64 SER B C 1
ATOM 1630 O O . SER B 1 64 ? 8.719 -5.059 0.443 1 82.88 64 SER B O 1
ATOM 1632 N N . SER B 1 65 ? 10.391 -4.055 1.352 1 83 65 SER B N 1
ATOM 1633 C CA . SER B 1 65 ? 11.227 -5.25 1.408 1 83 65 SER B CA 1
ATOM 1634 C C . SER B 1 65 ? 10.578 -6.34 2.26 1 83 65 SER B C 1
ATOM 1636 O O . SER B 1 65 ? 10.742 -7.527 1.986 1 83 65 SER B O 1
ATOM 1638 N N . LYS B 1 66 ? 9.875 -5.906 3.27 1 84.25 66 LYS B N 1
ATOM 1639 C CA . LYS B 1 66 ? 9.18 -6.863 4.125 1 84.25 66 LYS B CA 1
ATOM 1640 C C . LYS B 1 66 ? 8.125 -7.637 3.344 1 84.25 66 LYS B C 1
ATOM 1642 O O . LYS B 1 66 ? 7.961 -8.844 3.537 1 84.25 66 LYS B O 1
ATOM 1647 N N . VAL B 1 67 ? 7.5 -6.969 2.52 1 89.06 67 VAL B N 1
ATOM 1648 C CA . VAL B 1 67 ? 6.453 -7.586 1.714 1 89.06 67 VAL B CA 1
ATOM 1649 C C . VAL B 1 67 ? 7.074 -8.57 0.729 1 89.06 67 VAL B C 1
ATOM 1651 O O . VAL B 1 67 ? 6.586 -9.695 0.579 1 89.06 67 VAL B O 1
ATOM 1654 N N . VAL B 1 68 ? 8.141 -8.148 0.121 1 90.94 68 VAL B N 1
ATOM 1655 C CA . VAL B 1 68 ? 8.828 -9 -0.842 1 90.94 68 VAL B CA 1
ATOM 1656 C C . VAL B 1 68 ? 9.32 -10.273 -0.151 1 90.94 68 VAL B C 1
ATOM 1658 O O . VAL B 1 68 ? 9.117 -11.375 -0.66 1 90.94 68 VAL B O 1
ATOM 1661 N N . ALA B 1 69 ? 9.93 -10.141 0.932 1 92.25 69 ALA B N 1
ATOM 1662 C CA . ALA B 1 69 ? 10.453 -11.273 1.687 1 92.25 69 ALA B CA 1
ATOM 1663 C C . ALA B 1 69 ? 9.336 -12.227 2.098 1 92.25 69 ALA B C 1
ATOM 1665 O O . ALA B 1 69 ? 9.477 -13.445 1.971 1 92.25 69 ALA B O 1
ATOM 1666 N N . ARG B 1 70 ? 8.32 -11.641 2.549 1 93.38 70 ARG B N 1
ATOM 1667 C CA . ARG B 1 70 ? 7.211 -12.477 2.988 1 93.38 70 ARG B CA 1
ATOM 1668 C C . ARG B 1 70 ? 6.562 -13.188 1.806 1 93.38 70 ARG B C 1
ATOM 1670 O O . ARG B 1 70 ? 6.141 -14.344 1.924 1 93.38 70 ARG B O 1
ATOM 1677 N N . PHE B 1 71 ? 6.445 -12.531 0.741 1 95.5 71 PHE B N 1
ATOM 1678 C CA . PHE B 1 71 ? 5.883 -13.141 -0.457 1 95.5 71 PHE B CA 1
ATOM 1679 C C . PHE B 1 71 ? 6.719 -14.336 -0.902 1 95.5 71 PHE B C 1
ATOM 1681 O O . PHE B 1 71 ? 6.172 -15.359 -1.315 1 95.5 71 PHE B O 1
ATOM 1688 N N . LYS B 1 72 ? 8.008 -14.141 -0.782 1 95.56 72 LYS B N 1
ATOM 1689 C CA . LYS B 1 72 ? 8.906 -15.258 -1.062 1 95.56 72 LYS B CA 1
ATOM 1690 C C . LYS B 1 72 ? 8.625 -16.438 -0.133 1 95.56 72 LYS B C 1
ATOM 1692 O O . LYS B 1 72 ? 8.5 -17.578 -0.587 1 95.56 72 LYS B O 1
ATOM 1697 N N . VAL B 1 73 ? 8.492 -16.188 1.067 1 96.25 73 VAL B N 1
ATOM 1698 C CA . VAL B 1 73 ? 8.25 -17.219 2.066 1 96.25 73 VAL B CA 1
ATOM 1699 C C . VAL B 1 73 ? 6.922 -17.922 1.773 1 96.25 73 VAL B C 1
ATOM 1701 O O . VAL B 1 73 ? 6.84 -19.141 1.814 1 96.25 73 VAL B O 1
ATOM 1704 N N . LEU B 1 74 ? 5.918 -17.156 1.46 1 96.31 74 LEU B N 1
ATOM 1705 C CA . LEU B 1 74 ? 4.609 -17.719 1.158 1 96.31 74 LEU B CA 1
ATOM 1706 C C . LEU B 1 74 ? 4.676 -18.625 -0.072 1 96.31 74 LEU B C 1
ATOM 1708 O O . LEU B 1 74 ? 4.047 -19.688 -0.104 1 96.31 74 LEU B O 1
ATOM 1712 N N . SER B 1 75 ? 5.402 -18.188 -1.04 1 96 75 SER B N 1
ATOM 1713 C CA . SER B 1 75 ? 5.531 -18.984 -2.26 1 96 75 SER B CA 1
ATOM 1714 C C . SER B 1 75 ? 6.18 -20.328 -1.979 1 96 75 SER B C 1
ATOM 1716 O O . SER B 1 75 ? 5.895 -21.312 -2.66 1 96 75 SER B O 1
ATOM 1718 N N . GLN B 1 76 ? 7.043 -20.391 -1.026 1 95.06 76 GLN B N 1
ATOM 1719 C CA . GLN B 1 76 ? 7.715 -21.625 -0.652 1 95.06 76 GLN B CA 1
ATOM 1720 C C . GLN B 1 76 ? 6.816 -22.5 0.222 1 95.06 76 GLN B C 1
ATOM 1722 O O . GLN B 1 76 ? 6.832 -23.719 0.112 1 95.06 76 GLN B O 1
ATOM 1727 N N . MET B 1 77 ? 6.066 -21.844 1.026 1 94.19 77 MET B N 1
ATOM 1728 C CA . MET B 1 77 ? 5.16 -22.547 1.931 1 94.19 77 MET B CA 1
ATOM 1729 C C . MET B 1 77 ? 4.02 -23.203 1.159 1 94.19 77 MET B C 1
ATOM 1731 O O . MET B 1 77 ? 3.613 -24.328 1.475 1 94.19 77 MET B O 1
ATOM 1735 N N . PHE B 1 78 ? 3.498 -22.422 0.2 1 95.5 78 PHE B N 1
ATOM 1736 C CA . PHE B 1 78 ? 2.396 -22.922 -0.621 1 95.5 78 PHE B CA 1
ATOM 1737 C C . PHE B 1 78 ? 2.893 -23.328 -2.002 1 95.5 78 PHE B C 1
ATOM 1739 O O . PHE B 1 78 ? 2.488 -22.734 -3.012 1 95.5 78 PHE B O 1
ATOM 1746 N N . HIS B 1 79 ? 3.578 -24.422 -2.057 1 91.75 79 HIS B N 1
ATOM 1747 C CA . HIS B 1 79 ? 4.363 -24.797 -3.225 1 91.75 79 HIS B CA 1
ATOM 1748 C C . HIS B 1 79 ? 3.465 -25.266 -4.363 1 91.75 79 HIS B C 1
ATOM 1750 O O . HIS B 1 79 ? 3.889 -25.297 -5.523 1 91.75 79 HIS B O 1
ATOM 1756 N N . LYS B 1 80 ? 2.268 -25.609 -4.074 1 92.81 80 LYS B N 1
ATOM 1757 C CA . LYS B 1 80 ? 1.36 -26.047 -5.125 1 92.81 80 LYS B CA 1
ATOM 1758 C C . LYS B 1 80 ? 0.671 -24.875 -5.797 1 92.81 80 LYS B C 1
ATOM 1760 O O . LYS B 1 80 ? 0.081 -25.016 -6.871 1 92.81 80 LYS B O 1
ATOM 1765 N N . ALA B 1 81 ? 0.737 -23.812 -5.129 1 95.38 81 ALA B N 1
ATOM 1766 C CA . ALA B 1 81 ? 0.208 -22.578 -5.723 1 95.38 81 ALA B CA 1
ATOM 1767 C C . ALA B 1 81 ? 1.266 -21.891 -6.57 1 95.38 81 ALA B C 1
ATOM 1769 O O . ALA B 1 81 ? 2.461 -22.156 -6.426 1 95.38 81 ALA B O 1
ATOM 1770 N N . ARG B 1 82 ? 0.855 -21.109 -7.441 1 96.19 82 ARG B N 1
ATOM 1771 C CA . ARG B 1 82 ? 1.768 -20.328 -8.266 1 96.19 82 ARG B CA 1
ATOM 1772 C C . ARG B 1 82 ? 1.78 -18.859 -7.832 1 96.19 82 ARG B C 1
ATOM 1774 O O . ARG B 1 82 ? 0.73 -18.281 -7.539 1 96.19 82 ARG B O 1
ATOM 1781 N N . PHE B 1 83 ? 2.979 -18.375 -7.77 1 97.62 83 PHE B N 1
ATOM 1782 C CA . PHE B 1 83 ? 3.176 -16.984 -7.371 1 97.62 83 PHE B CA 1
ATOM 1783 C C . PHE B 1 83 ? 3.855 -16.188 -8.484 1 97.62 83 PHE B C 1
ATOM 1785 O O . PHE B 1 83 ? 4.926 -16.578 -8.961 1 97.62 83 PHE B O 1
ATOM 1792 N N . ILE B 1 84 ? 3.217 -15.047 -8.875 1 97.88 84 ILE B N 1
ATOM 1793 C CA . ILE B 1 84 ? 3.824 -14.25 -9.93 1 97.88 84 ILE B CA 1
ATOM 1794 C C . ILE B 1 84 ? 3.738 -12.766 -9.578 1 97.88 84 ILE B C 1
ATOM 1796 O O . ILE B 1 84 ? 2.902 -12.367 -8.758 1 97.88 84 ILE B O 1
ATOM 1800 N N . LYS B 1 85 ? 4.625 -12.039 -10.102 1 96.94 85 LYS B N 1
ATOM 1801 C CA . LYS B 1 85 ? 4.652 -10.586 -9.992 1 96.94 85 LYS B CA 1
ATOM 1802 C C . LYS B 1 85 ? 4.402 -9.922 -11.344 1 96.94 85 LYS B C 1
ATOM 1804 O O . LYS B 1 85 ? 5.004 -10.312 -12.344 1 96.94 85 LYS B O 1
ATOM 1809 N N . ALA B 1 86 ? 3.486 -8.945 -11.359 1 96.69 86 ALA B N 1
ATOM 1810 C CA . ALA B 1 86 ? 3.205 -8.195 -12.578 1 96.69 86 ALA B CA 1
ATOM 1811 C C . ALA B 1 86 ? 3.291 -6.691 -12.336 1 96.69 86 ALA B C 1
ATOM 1813 O O . ALA B 1 86 ? 2.982 -6.215 -11.242 1 96.69 86 ALA B O 1
ATOM 1814 N N . ASP B 1 87 ? 3.74 -5.965 -13.336 1 93.75 87 ASP B N 1
ATOM 1815 C CA . ASP B 1 87 ? 3.736 -4.504 -13.344 1 93.75 87 ASP B CA 1
ATOM 1816 C C . ASP B 1 87 ? 2.502 -3.967 -14.062 1 93.75 87 ASP B C 1
ATOM 1818 O O . ASP B 1 87 ? 2.303 -4.227 -15.25 1 93.75 87 ASP B O 1
ATOM 1822 N N . PRO B 1 88 ? 1.721 -3.188 -13.273 1 93.38 88 PRO B N 1
ATOM 1823 C CA . PRO B 1 88 ? 0.494 -2.688 -13.898 1 93.38 88 PRO B CA 1
ATOM 1824 C C . PRO B 1 88 ? 0.77 -1.822 -15.133 1 93.38 88 PRO B C 1
ATOM 1826 O O . PRO B 1 88 ? -0.052 -1.767 -16.047 1 93.38 88 PRO B O 1
ATOM 1829 N N . ASP B 1 89 ? 1.896 -1.166 -15.211 1 90.5 89 ASP B N 1
ATOM 1830 C CA . ASP B 1 89 ? 2.254 -0.322 -16.344 1 90.5 89 ASP B CA 1
ATOM 1831 C C . ASP B 1 89 ? 2.57 -1.164 -17.578 1 90.5 89 ASP B C 1
ATOM 1833 O O . ASP B 1 89 ? 2.463 -0.684 -18.719 1 90.5 89 ASP B O 1
ATOM 1837 N N . LYS B 1 90 ? 2.998 -2.379 -17.359 1 93.94 90 LYS B N 1
ATOM 1838 C CA . LYS B 1 90 ? 3.346 -3.287 -18.453 1 93.94 90 LYS B CA 1
ATOM 1839 C C . LYS B 1 90 ? 2.172 -4.199 -18.812 1 93.94 90 LYS B C 1
ATOM 1841 O O . LYS B 1 90 ? 2.209 -4.906 -19.812 1 93.94 90 LYS B O 1
ATOM 1846 N N . CYS B 1 91 ? 1.211 -4.258 -17.906 1 96 91 CYS B N 1
ATOM 1847 C CA . CYS B 1 91 ? -0.01 -5.031 -18.109 1 96 91 CYS B CA 1
ATOM 1848 C C . CYS B 1 91 ? -1.241 -4.137 -18.016 1 96 91 CYS B C 1
ATOM 1850 O O . CYS B 1 91 ? -2.158 -4.418 -17.25 1 96 91 CYS B O 1
ATOM 1852 N N . LYS B 1 92 ? -1.316 -3.176 -18.906 1 94.94 92 LYS B N 1
ATOM 1853 C CA . LYS B 1 92 ? -2.311 -2.111 -18.781 1 94.94 92 LYS B CA 1
ATOM 1854 C C . LYS B 1 92 ? -3.723 -2.656 -18.969 1 94.94 92 LYS B C 1
ATOM 1856 O O . LYS B 1 92 ? -4.645 -2.252 -18.25 1 94.94 92 LYS B O 1
ATOM 1861 N N . GLY B 1 93 ? -3.875 -3.502 -19.938 1 96.31 93 GLY B N 1
ATOM 1862 C CA . GLY B 1 93 ? -5.188 -4.082 -20.172 1 96.31 93 GLY B CA 1
ATOM 1863 C C . GLY B 1 93 ? -5.711 -4.855 -18.969 1 96.31 93 GLY B C 1
ATOM 1864 O O . GLY B 1 93 ? -6.859 -4.676 -18.562 1 96.31 93 GLY B O 1
ATOM 1865 N N . VAL B 1 94 ? -4.895 -5.664 -18.375 1 96.12 94 VAL B N 1
ATOM 1866 C CA . VAL B 1 94 ? -5.262 -6.457 -17.203 1 96.12 94 VAL B CA 1
ATOM 1867 C C . VAL B 1 94 ? -5.527 -5.535 -16.016 1 96.12 94 VAL B C 1
ATOM 1869 O O . VAL B 1 94 ? -6.52 -5.707 -15.297 1 96.12 94 VAL B O 1
ATOM 1872 N N . ALA B 1 95 ? -4.633 -4.582 -15.859 1 95.31 95 ALA B N 1
ATOM 1873 C CA . ALA B 1 95 ? -4.758 -3.629 -14.758 1 95.31 95 ALA B CA 1
ATOM 1874 C C . ALA B 1 95 ? -6.082 -2.873 -14.836 1 95.31 95 ALA B C 1
ATOM 1876 O O . ALA B 1 95 ? -6.723 -2.631 -13.812 1 95.31 95 ALA B O 1
ATOM 1877 N N . GLN B 1 96 ? -6.453 -2.502 -16.016 1 95.88 96 GLN B N 1
ATOM 1878 C CA . GLN B 1 96 ? -7.703 -1.777 -16.219 1 95.88 96 GLN B CA 1
ATOM 1879 C C . GLN B 1 96 ? -8.906 -2.652 -15.891 1 95.88 96 GLN B C 1
ATOM 1881 O O . GLN B 1 96 ? -9.828 -2.215 -15.195 1 95.88 96 GLN B O 1
ATOM 1886 N N . ILE B 1 97 ? -8.859 -3.852 -16.328 1 95.31 97 ILE B N 1
ATOM 1887 C CA . ILE B 1 97 ? -9.961 -4.777 -16.125 1 95.31 97 ILE B CA 1
ATOM 1888 C C . ILE B 1 97 ? -10.125 -5.062 -14.633 1 95.31 97 ILE B C 1
ATOM 1890 O O . ILE B 1 97 ? -11.242 -5.137 -14.125 1 95.31 97 ILE B O 1
ATOM 1894 N N . LEU B 1 98 ? -9.039 -5.164 -13.93 1 95.88 98 LEU B N 1
ATOM 1895 C CA . LEU B 1 98 ? -9.055 -5.512 -12.516 1 95.88 98 LEU B CA 1
ATOM 1896 C C . LEU B 1 98 ? -9.141 -4.258 -11.648 1 95.88 98 LEU B C 1
ATOM 1898 O O . LEU B 1 98 ? -9.211 -4.348 -10.422 1 95.88 98 LEU B O 1
ATOM 1902 N N . ASN B 1 99 ? -9.031 -3.055 -12.234 1 93.62 99 ASN B N 1
ATOM 1903 C CA . ASN B 1 99 ? -9.102 -1.777 -11.531 1 93.62 99 ASN B CA 1
ATOM 1904 C C . ASN B 1 99 ? -7.977 -1.635 -10.516 1 93.62 99 ASN B C 1
ATOM 1906 O O . ASN B 1 99 ? -8.227 -1.317 -9.352 1 93.62 99 ASN B O 1
ATOM 1910 N N . ILE B 1 100 ? -6.832 -1.939 -11.008 1 93.06 100 ILE B N 1
ATOM 1911 C CA . ILE B 1 100 ? -5.641 -1.792 -10.18 1 93.06 100 ILE B CA 1
ATOM 1912 C C . ILE B 1 100 ? -5.203 -0.329 -10.164 1 93.06 100 ILE B C 1
ATOM 1914 O O . ILE B 1 100 ? -4.555 0.144 -11.094 1 93.06 100 ILE B O 1
ATOM 1918 N N . ASN B 1 101 ? -5.457 0.367 -9.094 1 86.81 101 ASN B N 1
ATOM 1919 C CA . ASN B 1 101 ? -5.148 1.79 -9.008 1 86.81 101 ASN B CA 1
ATOM 1920 C C . ASN B 1 101 ? -4.184 2.084 -7.863 1 86.81 101 ASN B C 1
ATOM 1922 O O . ASN B 1 101 ? -3.719 3.215 -7.715 1 86.81 101 ASN B O 1
ATOM 1926 N N . VAL B 1 102 ? -3.92 1.095 -7.102 1 88.19 102 VAL B N 1
ATOM 1927 C CA . VAL B 1 102 ? -2.969 1.236 -6.004 1 88.19 102 VAL B CA 1
ATOM 1928 C C . VAL B 1 102 ? -2.064 0.007 -5.941 1 88.19 102 VAL B C 1
ATOM 1930 O O . VAL B 1 102 ? -2.479 -1.094 -6.316 1 88.19 102 VAL B O 1
ATOM 1933 N N . THR B 1 103 ? -0.869 0.246 -5.566 1 89.38 103 THR B N 1
ATOM 1934 C CA . THR B 1 103 ? 0.059 -0.868 -5.406 1 89.38 103 THR B CA 1
ATOM 1935 C C . THR B 1 103 ? 0.719 -0.828 -4.031 1 89.38 103 THR B C 1
ATOM 1937 O O . THR B 1 103 ? 0.89 0.245 -3.449 1 89.38 103 THR B O 1
ATOM 1940 N N . PRO B 1 104 ? 0.937 -2.041 -3.498 1 91.25 104 PRO B N 1
ATOM 1941 C CA . PRO B 1 104 ? 0.747 -3.371 -4.078 1 91.25 104 PRO B CA 1
ATOM 1942 C C . PRO B 1 104 ? -0.691 -3.871 -3.953 1 91.25 104 PRO B C 1
ATOM 1944 O O . PRO B 1 104 ? -1.373 -3.559 -2.975 1 91.25 104 PRO B O 1
ATOM 1947 N N . THR B 1 105 ? -1.213 -4.625 -4.887 1 94.75 105 THR B N 1
ATOM 1948 C CA . THR B 1 105 ? -2.496 -5.32 -4.895 1 94.75 105 THR B CA 1
ATOM 1949 C C . THR B 1 105 ? -2.311 -6.797 -5.227 1 94.75 105 THR B C 1
ATOM 1951 O O . THR B 1 105 ? -1.535 -7.145 -6.121 1 94.75 105 THR B O 1
ATOM 1954 N N . PHE B 1 106 ? -2.934 -7.59 -4.461 1 97 106 PHE B N 1
ATOM 1955 C CA . PHE B 1 106 ? -2.857 -9.031 -4.676 1 97 106 PHE B CA 1
ATOM 1956 C C . PHE B 1 106 ? -4.156 -9.555 -5.27 1 97 106 PHE B C 1
ATOM 1958 O O . PHE B 1 106 ? -5.242 -9.281 -4.754 1 97 106 PHE B O 1
ATOM 1965 N N . VAL B 1 107 ? -4.004 -10.273 -6.32 1 97.69 107 VAL B N 1
ATOM 1966 C CA . VAL B 1 107 ? -5.156 -10.914 -6.945 1 97.69 107 VAL B CA 1
ATOM 1967 C C . VAL B 1 107 ? -4.98 -12.43 -6.926 1 97.69 107 VAL B C 1
ATOM 1969 O O . VAL B 1 107 ? -3.955 -12.945 -7.379 1 97.69 107 VAL B O 1
ATOM 1972 N N . LEU B 1 108 ? -5.898 -13.094 -6.402 1 97.38 108 LEU B N 1
ATOM 1973 C CA . LEU B 1 108 ? -5.891 -14.555 -6.359 1 97.38 108 LEU B CA 1
ATOM 1974 C C . LEU B 1 108 ? -6.797 -15.133 -7.438 1 97.38 108 LEU B C 1
ATOM 1976 O O . LEU B 1 108 ? -7.941 -14.703 -7.59 1 97.38 108 LEU B O 1
ATOM 1980 N N . TYR B 1 109 ? -6.25 -15.984 -8.172 1 97.19 109 TYR B N 1
ATOM 1981 C CA . TYR B 1 109 ? -6.988 -16.719 -9.195 1 97.19 109 TYR B CA 1
ATOM 1982 C C . TYR B 1 109 ? -7.164 -18.188 -8.789 1 97.19 109 TYR B C 1
ATOM 1984 O O . TYR B 1 109 ? -6.273 -18.781 -8.172 1 97.19 109 TYR B O 1
ATOM 1992 N N . LYS B 1 110 ? -8.25 -18.672 -9.164 1 95.06 110 LYS B N 1
ATOM 1993 C CA . LYS B 1 110 ? -8.539 -20.109 -9.102 1 95.06 110 LYS B CA 1
ATOM 1994 C C . LYS B 1 110 ? -9.328 -20.562 -10.32 1 95.06 110 LYS B C 1
ATOM 1996 O O . LYS B 1 110 ? -10.281 -19.906 -10.734 1 95.06 110 LYS B O 1
ATOM 2001 N N . ASP B 1 111 ? -8.883 -21.625 -10.875 1 94.62 111 ASP B N 1
ATOM 2002 C CA . ASP B 1 111 ? -9.523 -22.125 -12.094 1 94.62 111 ASP B CA 1
ATOM 2003 C C . ASP B 1 111 ? -9.594 -21.047 -13.156 1 94.62 111 ASP B C 1
ATOM 2005 O O . ASP B 1 111 ? -10.633 -20.859 -13.797 1 94.62 111 ASP B O 1
ATOM 2009 N N . GLN B 1 112 ? -8.602 -20.172 -13.188 1 93.69 112 GLN B N 1
ATOM 2010 C CA . GLN B 1 112 ? -8.375 -19.141 -14.195 1 93.69 112 GLN B CA 1
ATOM 2011 C C . GLN B 1 112 ? -9.375 -18 -14.055 1 93.69 112 GLN B C 1
ATOM 2013 O O . GLN B 1 112 ? -9.555 -17.203 -14.977 1 93.69 112 GLN B O 1
ATOM 2018 N N . ASN B 1 113 ? -9.992 -17.984 -12.898 1 95.5 113 ASN B N 1
ATOM 2019 C CA . ASN B 1 113 ? -10.914 -16.891 -12.578 1 95.5 113 ASN B CA 1
ATOM 2020 C C . ASN B 1 113 ? -10.461 -16.141 -11.336 1 95.5 113 ASN B C 1
ATOM 2022 O O . ASN B 1 113 ? -9.805 -16.703 -10.453 1 95.5 113 ASN B O 1
ATOM 2026 N N . VAL B 1 114 ? -10.883 -14.906 -11.312 1 97.12 114 VAL B N 1
ATOM 2027 C CA . VAL B 1 114 ? -10.539 -14.094 -10.148 1 97.12 114 VAL B CA 1
ATOM 2028 C C . VAL B 1 114 ? -11.312 -14.586 -8.93 1 97.12 114 VAL B C 1
ATOM 2030 O O . VAL B 1 114 ? -12.547 -14.625 -8.938 1 97.12 114 VAL B O 1
ATOM 2033 N N . LEU B 1 115 ? -10.594 -15 -7.98 1 96.19 115 LEU B N 1
ATOM 2034 C CA . LEU B 1 115 ? -11.188 -15.43 -6.719 1 96.19 115 LEU B CA 1
ATOM 2035 C C . LEU B 1 115 ? -11.383 -14.242 -5.777 1 96.19 115 LEU B C 1
ATOM 2037 O O . LEU B 1 115 ? -12.445 -14.086 -5.188 1 96.19 115 LEU B O 1
ATOM 2041 N N . GLU B 1 116 ? -10.266 -13.43 -5.684 1 95.88 116 GLU B N 1
ATOM 2042 C CA . GLU B 1 116 ? -10.281 -12.297 -4.766 1 95.88 116 GLU B CA 1
ATOM 2043 C C . GLU B 1 116 ? -9.211 -11.266 -5.133 1 95.88 116 GLU B C 1
ATOM 2045 O O . GLU B 1 116 ? -8.164 -11.625 -5.676 1 95.88 116 GLU B O 1
ATOM 2050 N N . THR B 1 117 ? -9.555 -10.016 -4.91 1 96 117 THR B N 1
ATOM 2051 C CA . THR B 1 117 ? -8.602 -8.914 -5.031 1 96 117 THR B CA 1
ATOM 2052 C C . THR B 1 117 ? -8.391 -8.234 -3.68 1 96 117 THR B C 1
ATOM 2054 O O . THR B 1 117 ? -9.344 -7.77 -3.055 1 96 117 THR B O 1
ATOM 2057 N N . ILE B 1 118 ? -7.164 -8.211 -3.24 1 94.62 118 ILE B N 1
ATOM 2058 C CA . ILE B 1 118 ? -6.836 -7.641 -1.938 1 94.62 118 ILE B CA 1
ATOM 2059 C C . ILE B 1 118 ? -5.824 -6.508 -2.107 1 94.62 118 ILE B C 1
ATOM 2061 O O . ILE B 1 118 ? -4.68 -6.742 -2.492 1 94.62 118 ILE B O 1
ATOM 2065 N N . ARG B 1 119 ? -6.203 -5.316 -1.781 1 92.19 119 ARG B N 1
ATOM 2066 C CA . ARG B 1 119 ? -5.34 -4.148 -1.9 1 92.19 119 ARG B CA 1
ATOM 2067 C C . ARG B 1 119 ? -4.516 -3.943 -0.632 1 92.19 119 ARG B C 1
ATOM 2069 O O . ARG B 1 119 ? -5.055 -3.969 0.476 1 92.19 119 ARG B O 1
ATOM 2076 N N . CYS B 1 120 ? -3.365 -3.871 -0.775 1 89.88 120 CYS B N 1
ATOM 2077 C CA . CYS B 1 120 ? -2.406 -3.578 0.284 1 89.88 120 CYS B CA 1
ATOM 2078 C C . CYS B 1 120 ? -2.73 -4.367 1.546 1 89.88 120 CYS B C 1
ATOM 2080 O O . CYS B 1 120 ? -2.916 -3.787 2.617 1 89.88 120 CYS B O 1
ATOM 2082 N N . PRO B 1 121 ? -2.68 -5.617 1.438 1 87.38 121 PRO B N 1
ATOM 2083 C CA . PRO B 1 121 ? -3.029 -6.422 2.609 1 87.38 121 PRO B CA 1
ATOM 2084 C C . PRO B 1 121 ? -1.904 -6.484 3.641 1 87.38 121 PRO B C 1
ATOM 2086 O O . PRO B 1 121 ? -0.732 -6.32 3.291 1 87.38 121 PRO B O 1
ATOM 2089 N N . ASP B 1 122 ? -2.402 -6.656 4.926 1 88.62 122 ASP B N 1
ATOM 2090 C CA . ASP B 1 122 ? -1.474 -7.211 5.902 1 88.62 122 ASP B CA 1
ATOM 2091 C C . ASP B 1 122 ? -1.055 -8.625 5.52 1 88.62 122 ASP B C 1
ATOM 2093 O O . ASP B 1 122 ? -1.894 -9.445 5.141 1 88.62 122 ASP B O 1
ATOM 2097 N N . MET B 1 123 ? 0.203 -8.898 5.547 1 90.81 123 MET B N 1
ATOM 2098 C CA . MET B 1 123 ? 0.714 -10.156 5.012 1 90.81 123 MET B CA 1
ATOM 2099 C C . MET B 1 123 ? 0.164 -11.344 5.797 1 90.81 123 MET B C 1
ATOM 2101 O O . MET B 1 123 ? 0.001 -12.438 5.246 1 90.81 123 MET B O 1
ATOM 2105 N N . LYS B 1 124 ? -0.156 -11.133 7.023 1 91.44 124 LYS B N 1
ATOM 2106 C CA . LYS B 1 124 ? -0.763 -12.203 7.812 1 91.44 124 LYS B CA 1
ATOM 2107 C C . LYS B 1 124 ? -2.148 -12.555 7.281 1 91.44 124 LYS B C 1
ATOM 2109 O O . LYS B 1 124 ? -2.486 -13.734 7.148 1 91.44 124 LYS B O 1
ATOM 2114 N N . SER B 1 125 ? -2.875 -11.547 7.004 1 91.75 125 SER B N 1
ATOM 2115 C CA . SER B 1 125 ? -4.211 -11.766 6.465 1 91.75 125 SER B CA 1
ATOM 2116 C C . SER B 1 125 ? -4.152 -12.422 5.086 1 91.75 125 SER B C 1
ATOM 2118 O O . SER B 1 125 ? -4.973 -13.281 4.766 1 91.75 125 SER B O 1
ATOM 2120 N N . LEU B 1 126 ? -3.238 -12.023 4.328 1 94.69 126 LEU B N 1
ATOM 2121 C CA . LEU B 1 126 ? -3.062 -12.633 3.016 1 94.69 126 LEU B CA 1
ATOM 2122 C C . LEU B 1 126 ? -2.744 -14.117 3.141 1 94.69 126 LEU B C 1
ATOM 2124 O O . LEU B 1 126 ? -3.32 -14.945 2.428 1 94.69 126 LEU B O 1
ATOM 2128 N N . GLU B 1 127 ? -1.842 -14.383 4.027 1 94.88 127 GLU B N 1
ATOM 2129 C CA . GLU B 1 127 ? -1.468 -15.773 4.266 1 94.88 127 GLU B CA 1
ATOM 2130 C C . GLU B 1 127 ? -2.684 -16.609 4.641 1 94.88 127 GLU B C 1
ATOM 2132 O O . GLU B 1 127 ? -2.859 -17.719 4.129 1 94.88 127 GLU B O 1
ATOM 2137 N N . LEU B 1 128 ? -3.463 -16.109 5.484 1 92.88 128 LEU B N 1
ATOM 2138 C CA . LEU B 1 128 ? -4.652 -16.828 5.926 1 92.88 128 LEU B CA 1
ATOM 2139 C C . LEU B 1 128 ? -5.609 -17.062 4.762 1 92.88 128 LEU B C 1
ATOM 2141 O O . LEU B 1 128 ? -6.184 -18.156 4.633 1 92.88 128 LEU B O 1
ATOM 2145 N N . PHE B 1 129 ? -5.738 -16.094 3.965 1 93.19 129 PHE B N 1
ATOM 2146 C CA . PHE B 1 129 ? -6.621 -16.219 2.812 1 93.19 129 PHE B CA 1
ATOM 2147 C C . PHE B 1 129 ? -6.121 -17.297 1.857 1 93.19 129 PHE B C 1
ATOM 2149 O O . PHE B 1 129 ? -6.902 -18.109 1.363 1 93.19 129 PHE B O 1
ATOM 2156 N N . ILE B 1 130 ? -4.836 -17.281 1.621 1 94.81 130 ILE B N 1
ATOM 2157 C CA . ILE B 1 130 ? -4.238 -18.266 0.734 1 94.81 130 ILE B CA 1
ATOM 2158 C C . ILE B 1 130 ? -4.422 -19.656 1.323 1 94.81 130 ILE B C 1
ATOM 2160 O O . ILE B 1 130 ? -4.773 -20.609 0.607 1 94.81 130 ILE B O 1
ATOM 2164 N N . ALA B 1 131 ? -4.281 -19.75 2.572 1 93.56 131 ALA B N 1
ATOM 2165 C CA . ALA B 1 131 ? -4.379 -21.047 3.254 1 93.56 131 ALA B CA 1
ATOM 2166 C C . ALA B 1 131 ? -5.777 -21.625 3.113 1 93.56 131 ALA B C 1
ATOM 2168 O O . ALA B 1 131 ? -5.934 -22.844 2.916 1 93.56 131 ALA B O 1
ATOM 2169 N N . VAL B 1 132 ? -6.734 -20.812 3.154 1 91.94 132 VAL B N 1
ATOM 2170 C CA . VAL B 1 132 ? -8.125 -21.234 3.084 1 91.94 132 VAL B CA 1
ATOM 2171 C C . VAL B 1 132 ? -8.422 -21.812 1.7 1 91.94 132 VAL B C 1
ATOM 2173 O O . VAL B 1 132 ? -9.156 -22.797 1.57 1 91.94 132 VAL B O 1
ATOM 2176 N N . HIS B 1 133 ? -7.863 -21.234 0.702 1 92.19 133 HIS B N 1
ATOM 2177 C CA . HIS B 1 133 ? -8.203 -21.609 -0.667 1 92.19 133 HIS B CA 1
ATOM 2178 C C . HIS B 1 133 ? -7.195 -22.594 -1.231 1 92.19 133 HIS B C 1
ATOM 2180 O O . HIS B 1 133 ? -7.41 -23.172 -2.305 1 92.19 133 HIS B O 1
ATOM 2186 N N . TYR B 1 134 ? -6.133 -22.656 -0.602 1 87.31 134 TYR B N 1
ATOM 2187 C CA . TYR B 1 134 ? -5.105 -23.609 -0.992 1 87.31 134 TYR B CA 1
ATOM 2188 C C . TYR B 1 134 ? -5.605 -25.047 -0.827 1 87.31 134 TYR B C 1
ATOM 2190 O O . TYR B 1 134 ? -5.254 -25.922 -1.614 1 87.31 134 TYR B O 1
ATOM 2198 N N . GLY B 1 135 ? -6.68 -25.25 -0.037 1 73.44 135 GLY B N 1
ATOM 2199 C CA . GLY B 1 135 ? -7.262 -26.562 0.169 1 73.44 135 GLY B CA 1
ATOM 2200 C C . GLY B 1 135 ? -6.441 -27.438 1.097 1 73.44 135 GLY B C 1
ATOM 2201 O O . GLY B 1 135 ? -6.922 -28.469 1.575 1 73.44 135 GLY B O 1
ATOM 2202 N N . GLU B 1 136 ? -5.113 -27.375 0.999 1 62.5 136 GLU B N 1
ATOM 2203 C CA . GLU B 1 136 ? -4.336 -28.297 1.822 1 62.5 136 GLU B CA 1
ATOM 2204 C C . GLU B 1 136 ? -3.82 -27.609 3.084 1 62.5 136 GLU B C 1
ATOM 2206 O O . GLU B 1 136 ? -3.604 -26.391 3.094 1 62.5 136 GLU B O 1
ATOM 2211 N N . PRO B 1 137 ? -4.086 -28.266 4.273 1 53.97 137 PRO B N 1
ATOM 2212 C CA . PRO B 1 137 ? -3.471 -27.719 5.484 1 53.97 137 PRO B CA 1
ATOM 2213 C C . PRO B 1 137 ? -2.006 -27.344 5.289 1 53.97 137 PRO B C 1
ATOM 2215 O O . PRO B 1 137 ? -1.265 -28.062 4.609 1 53.97 137 PRO B O 1
ATOM 2218 N N . VAL B 1 138 ? -1.603 -26.125 5.305 1 50.47 138 VAL B N 1
ATOM 2219 C CA . VAL B 1 138 ? -0.188 -25.781 5.273 1 50.47 138 VAL B CA 1
ATOM 2220 C C . VAL B 1 138 ? 0.466 -26.141 6.605 1 50.47 138 VAL B C 1
ATOM 2222 O O . VAL B 1 138 ? -0.172 -26.078 7.656 1 50.47 138 VAL B O 1
#

Secondary structure (DSSP, 8-state):
--------------------TT--TTTTSS-EEE-SHHHHHHHHHHHTTS-EEEEE-BTTBPPPHHHHHHHHHHHHHTTTSEEEEE-TTT-HHHHHHHT--SSSEEEEEETTEEEEEEES--HHHHHHHHHHHH-S--/--------------------TT--TTTTSS-EEE-SHHHHHHHHHHHTTS-EEEEE-BTTBPPPHHHHHHHHHHHHHTTTSEEEEE-TTT-HHHHHHHT--SSSEEEEEETTEEEEEEES--HHHHHHHHHHHH-S--

Foldseek 3Di:
DDPPPPPPPPPPPPPPPPPPLPDDLLPPLPAAEDQAQVSVVVVLVVCAQAKEKEWEAAPVGGDDNVVSVLLSVLCVVLVRYHHHYYYCVRYVVVCVVVVPDDPGKMFMDGNSDTPDIGHPDDSVVVSVVCCVPSPDND/DDPPPPPPPPPPPPPPPPPPLPDDLLPPLPAAEDQAQVSVVVVLVVCAQAKEKEWEAAPVGGDDNVVSVLLSVLCVVLVRYHHHYYYCVRYVVVCVVVVPDDPGKMFMDGNSDTPDIGHPDDSVVVSVVCCVVSPDND

InterPro domains:
  IPR013766 Thioredoxin domain [PF00085] (32-120)
  IPR036249 Thioredoxin-like superfamily [SSF52833] (23-131)

Nearest PDB structures (foldseek):
  2iiy-assembly1_A  TM=9.114E-01  e=4.833E-09  Homo sapiens
  1aiu-assembly1_A-2  TM=9.148E-01  e=5.858E-09  Homo sapiens
  1erw-assembly1_A-2  TM=9.107E-01  e=6.246E-09  Homo sapiens
  2diy-assembly1_A  TM=9.112E-01  e=1.857E-08  Homo sapiens
  1r26-assembly1_A  TM=8.755E-01  e=1.117E-07  Trypanosoma brucei brucei

pLDDT: mean 83.06, std 21.05, range [31.62, 98.12]

Organism: NCBI:txid2509291

Sequence (276 aa):
MPKRSRHSRKKKSKKVKLWSDNEDPFEGTGVVIVRNEKQFAKEIFEAGEKLLVVVFSAKWGPPSSKVVARFKVLSQMFHKARFIKADPDKCKGVAQILNINVTPTFVLYKDQNVLETIRCPDMKSLELFIAVHYGEPVMPKRSRHSRKKKSKKVKLWSDNEDPFEGTGVVIVRNEKQFAKEIFEAGEKLLVVVFSAKWGPPSSKVVARFKVLSQMFHKARFIKADPDKCKGVAQILNINVTPTFVLYKDQNVLETIRCPDMKSLELFIAVHYGEPV